Protein AF-A0A3M6K6Z0-F1 (afdb_monomer_lite)

Sequence (280 aa):
MNFLVYSISIMAFVFIVIMGVWYFQVVPNTIALDTDYTRFSQFRGSDRIVENFGGELGEERYHIRDSVEKTVSVLDDNSIKINVDITSVHRDTGKVVFHAMDDYLVDRYSKTLVDDPSIHYAFPTNVEKKSYDFFHPIIHRPTTLNFVEVVELGGLEAYKFECAPKTNDNTAAFEQFEGRTIHVNYNCHLCVEPNTGNLLEMELRWHNFFVDDEGKKISDAQIGSASSTEFFTSEQILFAKKDLERNYLFNTLIPFFIAFFFILGSVILFVVGKISSDKT

pLDDT: mean 92.89, std 5.15, range [61.34, 98.69]

Structure (mmCIF, N/CA/C/O backbone):
data_AF-A0A3M6K6Z0-F1
#
_entry.id   AF-A0A3M6K6Z0-F1
#
loop_
_atom_site.group_PDB
_atom_site.id
_atom_site.type_symbol
_atom_site.label_atom_id
_atom_site.label_alt_id
_atom_site.label_comp_id
_atom_site.label_asym_id
_atom_site.label_entity_id
_atom_site.label_seq_id
_atom_site.pdbx_PDB_ins_code
_atom_site.Cartn_x
_atom_site.Cartn_y
_atom_site.Cartn_z
_atom_site.occupancy
_atom_site.B_iso_or_equiv
_atom_site.auth_seq_id
_atom_site.auth_comp_id
_atom_site.auth_asym_id
_atom_site.auth_atom_id
_atom_site.pdbx_PDB_model_num
ATOM 1 N N . MET A 1 1 ? -35.202 5.765 46.250 1.00 61.34 1 MET A N 1
ATOM 2 C CA . MET A 1 1 ? -35.348 6.072 44.806 1.00 61.34 1 MET A CA 1
ATOM 3 C C . MET A 1 1 ? -34.175 6.879 44.236 1.00 61.34 1 MET A C 1
ATOM 5 O O . MET A 1 1 ? -33.624 6.457 43.230 1.00 61.34 1 MET A O 1
ATOM 9 N N . ASN A 1 2 ? -33.719 7.960 44.885 1.00 79.06 2 ASN A N 1
ATOM 10 C CA . ASN A 1 2 ? -32.657 8.831 44.339 1.00 79.06 2 ASN A CA 1
ATOM 11 C C . ASN A 1 2 ? -31.291 8.149 44.135 1.00 79.06 2 ASN A C 1
ATOM 13 O O . ASN A 1 2 ? -30.627 8.424 43.143 1.00 79.06 2 ASN A O 1
ATOM 17 N N . PHE A 1 3 ? -30.887 7.231 45.022 1.00 83.12 3 PHE A N 1
ATOM 18 C CA . PHE A 1 3 ? -29.584 6.561 44.911 1.00 83.12 3 PHE A CA 1
ATOM 19 C C . PHE A 1 3 ? -29.486 5.645 43.681 1.00 83.12 3 PHE A C 1
ATOM 21 O O . PHE A 1 3 ? -28.536 5.754 42.920 1.00 83.12 3 PHE A O 1
ATOM 28 N N . LEU A 1 4 ? -30.496 4.799 43.436 1.00 84.25 4 LEU A N 1
ATOM 29 C CA . LEU A 1 4 ? -30.499 3.874 42.295 1.00 84.25 4 LEU A CA 1
ATOM 30 C C . LEU A 1 4 ? -30.477 4.621 40.954 1.00 84.25 4 LEU A C 1
ATOM 32 O O . LEU A 1 4 ? -29.702 4.276 40.067 1.00 84.25 4 LEU A O 1
ATOM 36 N N . VAL A 1 5 ? -31.299 5.668 40.827 1.00 86.31 5 VAL A N 1
ATOM 37 C CA . VAL A 1 5 ? -31.342 6.510 39.622 1.00 86.31 5 VAL A CA 1
ATOM 38 C C . VAL A 1 5 ? -29.991 7.188 39.390 1.00 86.31 5 VAL A C 1
ATOM 40 O O . VAL A 1 5 ? -29.497 7.213 38.263 1.00 86.31 5 VAL A O 1
ATOM 43 N N . TYR A 1 6 ? -29.358 7.682 40.456 1.00 90.00 6 TYR A N 1
ATOM 44 C CA . TYR A 1 6 ? -28.038 8.300 40.387 1.00 90.00 6 TYR A CA 1
ATOM 45 C C . TYR A 1 6 ? -26.945 7.299 39.978 1.00 90.00 6 TYR A C 1
ATOM 47 O O . TYR A 1 6 ? -26.169 7.585 39.069 1.00 90.00 6 TYR A O 1
ATOM 55 N N . SER A 1 7 ? -26.922 6.097 40.566 1.00 89.38 7 SER A N 1
ATOM 56 C CA . SER A 1 7 ? -25.963 5.042 40.210 1.00 89.38 7 SER A CA 1
ATOM 57 C C . SER A 1 7 ? -26.092 4.601 38.753 1.00 89.38 7 SER A C 1
ATOM 59 O O . SER A 1 7 ? -25.079 4.501 38.067 1.00 89.38 7 SER A O 1
ATOM 61 N N . ILE A 1 8 ? -27.318 4.390 38.258 1.00 89.25 8 ILE A N 1
ATOM 62 C CA . ILE A 1 8 ? -27.558 4.030 36.851 1.00 89.25 8 ILE A CA 1
ATOM 63 C C . ILE A 1 8 ? -27.088 5.156 35.921 1.00 89.25 8 ILE A C 1
ATOM 65 O O . ILE A 1 8 ? -26.435 4.885 34.915 1.00 89.25 8 ILE A O 1
ATOM 69 N N . SER A 1 9 ? -27.359 6.415 36.279 1.00 91.56 9 SER A N 1
ATOM 70 C CA . SER A 1 9 ? -26.947 7.580 35.483 1.00 91.56 9 SER A CA 1
ATOM 71 C C . SER A 1 9 ? -25.423 7.709 35.396 1.00 91.56 9 SER A C 1
ATOM 73 O O . SER A 1 9 ? -24.890 7.912 34.307 1.00 91.56 9 SER A O 1
ATOM 75 N N . ILE A 1 10 ? -24.708 7.530 36.516 1.00 93.19 10 ILE A N 1
ATOM 76 C CA . ILE A 1 10 ? -23.236 7.518 36.526 1.00 93.19 10 ILE A CA 1
ATOM 77 C C . ILE A 1 10 ? -22.709 6.397 35.641 1.00 93.19 10 ILE A C 1
ATOM 79 O O . ILE A 1 10 ? -21.806 6.618 34.840 1.00 93.19 10 ILE A O 1
ATOM 83 N N . MET A 1 11 ? -23.260 5.194 35.774 1.00 93.75 11 MET A N 1
ATOM 84 C CA . MET A 1 11 ? -22.770 4.052 35.018 1.00 93.75 11 MET A CA 1
ATOM 85 C C . MET A 1 11 ? -22.979 4.253 33.514 1.00 93.75 11 MET A C 1
ATOM 87 O O . MET A 1 11 ? -22.063 3.997 32.738 1.00 93.75 11 MET A O 1
ATOM 91 N N . ALA A 1 12 ? -24.145 4.762 33.105 1.00 95.19 12 ALA A N 1
ATOM 92 C CA . ALA A 1 12 ? -24.421 5.105 31.712 1.00 95.19 12 ALA A CA 1
ATOM 93 C C . ALA A 1 12 ? -23.439 6.156 31.179 1.00 95.19 12 ALA A C 1
ATOM 95 O O . ALA A 1 12 ? -22.914 6.001 30.079 1.00 95.19 12 ALA A O 1
ATOM 96 N N . PHE A 1 13 ? -23.131 7.182 31.976 1.00 96.44 13 PHE A N 1
ATOM 97 C CA . PHE A 1 13 ? -22.115 8.169 31.619 1.00 96.44 13 PHE A CA 1
ATOM 98 C C . PHE A 1 13 ? -20.730 7.528 31.441 1.00 96.44 13 PHE A C 1
ATOM 100 O O . PHE A 1 13 ? -20.078 7.757 30.427 1.00 96.44 13 PHE A O 1
ATOM 107 N N . VAL A 1 14 ? -20.306 6.666 32.371 1.00 96.06 14 VAL A N 1
ATOM 108 C CA . VAL A 1 14 ? -19.029 5.937 32.278 1.00 96.06 14 VAL A CA 1
ATOM 109 C C . VAL A 1 14 ? -18.984 5.056 31.029 1.00 96.06 14 VAL A C 1
ATOM 111 O O . VAL A 1 14 ? -17.981 5.060 30.324 1.00 96.06 14 VAL A O 1
ATOM 114 N N . PHE A 1 15 ? -20.066 4.345 30.711 1.00 96.81 15 PHE A N 1
ATOM 115 C CA . PHE A 1 15 ? -20.155 3.536 29.496 1.00 96.81 15 PHE A CA 1
ATOM 116 C C . PHE A 1 15 ? -20.000 4.380 28.230 1.00 96.81 15 PHE A C 1
ATOM 118 O O . PHE A 1 15 ? -19.212 4.023 27.358 1.00 96.81 15 PHE A O 1
ATOM 125 N N . ILE A 1 16 ? -20.687 5.523 28.149 1.00 97.62 16 ILE A N 1
ATOM 126 C CA . ILE A 1 16 ? -20.561 6.450 27.016 1.00 97.62 16 ILE A CA 1
ATOM 127 C C . ILE A 1 16 ? -19.116 6.941 26.882 1.00 97.62 16 ILE A C 1
ATOM 129 O O . ILE A 1 16 ? -18.585 6.954 25.774 1.00 97.62 16 ILE A O 1
ATOM 133 N N . VAL A 1 17 ? -18.460 7.295 27.991 1.00 97.75 17 VAL A N 1
ATOM 134 C CA . VAL A 1 17 ? -17.052 7.720 27.981 1.00 97.75 17 VAL A CA 1
ATOM 135 C C . VAL A 1 17 ? -16.137 6.591 27.505 1.00 97.75 17 VAL A C 1
ATOM 137 O O . VAL A 1 17 ? -15.299 6.830 26.642 1.00 97.75 17 VAL A O 1
ATOM 140 N N . ILE A 1 18 ? -16.312 5.363 28.005 1.00 97.56 18 ILE A N 1
ATOM 141 C CA . ILE A 1 18 ? -15.504 4.203 27.596 1.00 97.56 18 ILE A CA 1
ATOM 142 C C . ILE A 1 18 ? -15.679 3.919 26.104 1.00 97.56 18 ILE A C 1
ATOM 144 O O . ILE A 1 18 ? -14.688 3.782 25.394 1.00 97.56 18 ILE A O 1
ATOM 148 N N . MET A 1 19 ? -16.919 3.871 25.614 1.00 97.38 19 MET A N 1
ATOM 149 C CA . MET A 1 19 ? -17.195 3.646 24.192 1.00 97.38 19 MET A CA 1
ATOM 150 C C . MET A 1 19 ? -16.661 4.791 23.326 1.00 97.38 19 MET A C 1
ATOM 152 O O . MET A 1 19 ? -16.137 4.544 22.243 1.00 97.38 19 MET A O 1
ATOM 156 N N . GLY A 1 20 ? -16.736 6.031 23.817 1.00 97.31 20 GLY A N 1
ATOM 157 C CA . GLY A 1 20 ? -16.131 7.193 23.174 1.00 97.31 20 GLY A CA 1
ATOM 158 C C . GLY A 1 20 ? -14.617 7.037 23.036 1.00 97.31 20 GLY A C 1
ATOM 159 O O . GLY A 1 20 ? -14.095 7.095 21.929 1.00 97.31 20 GLY A O 1
ATOM 160 N N . VAL A 1 21 ? -13.906 6.762 24.131 1.00 97.12 21 VAL A N 1
ATOM 161 C CA . VAL A 1 21 ? -12.453 6.512 24.098 1.00 97.12 21 VAL A CA 1
ATOM 162 C C . VAL A 1 21 ? -12.119 5.341 23.171 1.00 97.12 21 VAL A C 1
ATOM 164 O O . VAL A 1 21 ? -11.172 5.421 22.392 1.00 97.12 21 VAL A O 1
ATOM 167 N N . TRP A 1 22 ? -12.921 4.276 23.192 1.00 97.31 22 TRP A N 1
ATOM 168 C CA . TRP A 1 22 ? -12.706 3.113 22.338 1.00 97.31 22 TRP A CA 1
ATOM 169 C C . TRP A 1 22 ? -12.753 3.469 20.848 1.00 97.31 22 TRP A C 1
ATOM 171 O O . TRP A 1 22 ? -11.802 3.199 20.117 1.00 97.31 22 TRP A O 1
ATOM 181 N N . TYR A 1 23 ? -13.820 4.129 20.395 1.00 95.69 23 TYR A N 1
ATOM 182 C CA . TYR A 1 23 ? -13.993 4.445 18.975 1.00 95.69 23 TYR A CA 1
ATOM 183 C C . TYR A 1 23 ? -13.169 5.640 18.493 1.00 95.69 23 TYR A C 1
ATOM 185 O O . TYR A 1 23 ? -12.821 5.680 17.317 1.00 95.69 23 TYR A O 1
ATOM 193 N N . PHE A 1 24 ? -12.843 6.599 19.363 1.00 95.56 24 PHE A N 1
ATOM 194 C CA . PHE A 1 24 ? -12.087 7.792 18.967 1.00 95.56 24 PHE A CA 1
ATOM 195 C C . PHE A 1 24 ? -10.579 7.685 19.207 1.00 95.56 24 PHE A C 1
ATOM 197 O O . PHE A 1 24 ? -9.834 8.450 18.604 1.00 95.56 24 PHE A O 1
ATOM 204 N N . GLN A 1 25 ? -10.112 6.768 20.059 1.00 94.06 25 GLN A N 1
ATOM 205 C CA . GLN A 1 25 ? -8.681 6.618 20.348 1.00 94.06 25 GLN A CA 1
ATOM 206 C C . GLN A 1 25 ? -8.166 5.210 20.068 1.00 94.06 25 GLN A C 1
ATOM 208 O O . GLN A 1 25 ? -7.141 5.069 19.409 1.00 94.06 25 GLN A O 1
ATOM 213 N N . VAL A 1 26 ? -8.854 4.165 20.534 1.00 95.31 26 VAL A N 1
ATOM 214 C CA . VAL A 1 26 ? -8.340 2.789 2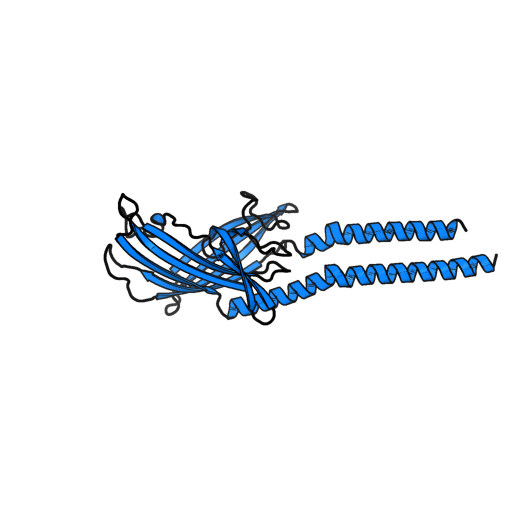0.402 1.00 95.31 26 VAL A CA 1
ATOM 215 C C . VAL A 1 26 ? -8.449 2.302 18.959 1.00 95.31 26 VAL A C 1
ATOM 217 O O . VAL A 1 26 ? -7.438 1.945 18.361 1.00 95.31 26 VAL A O 1
ATOM 220 N N . VAL A 1 27 ? -9.647 2.339 18.372 1.00 94.62 27 VAL A N 1
ATOM 221 C CA . VAL A 1 27 ? -9.887 1.841 17.008 1.00 94.62 27 VAL A CA 1
ATOM 222 C C . VAL A 1 27 ? -9.007 2.546 15.963 1.00 94.62 27 VAL A C 1
ATOM 224 O O . VAL A 1 27 ? -8.303 1.837 15.242 1.00 94.62 27 VAL A O 1
ATOM 227 N N . PRO A 1 28 ? -8.945 3.894 15.891 1.00 93.44 28 PRO A N 1
ATOM 228 C CA . PRO A 1 28 ? -8.103 4.580 14.911 1.00 93.44 28 PRO A CA 1
ATOM 229 C C . PRO A 1 28 ? -6.624 4.203 15.024 1.00 93.44 28 PRO A C 1
ATOM 231 O O . PRO A 1 28 ? -5.977 3.983 14.007 1.00 93.44 28 PRO A O 1
ATOM 234 N N . ASN A 1 29 ? -6.102 4.046 16.246 1.00 92.81 29 ASN A N 1
ATOM 235 C CA . ASN A 1 29 ? -4.716 3.628 16.459 1.00 92.81 29 ASN A CA 1
ATOM 236 C C . ASN A 1 29 ? -4.434 2.205 15.960 1.00 92.81 29 ASN A C 1
ATOM 238 O O . ASN A 1 29 ? -3.335 1.945 15.491 1.00 92.81 29 ASN A O 1
ATOM 242 N N . THR A 1 30 ? -5.407 1.292 16.037 1.00 91.56 30 THR A N 1
ATOM 243 C CA . THR A 1 30 ? -5.228 -0.102 15.581 1.00 91.56 30 THR A CA 1
ATOM 244 C C . THR A 1 30 ? -5.272 -0.286 14.062 1.00 91.56 30 THR A C 1
ATOM 246 O O . THR A 1 30 ? -4.862 -1.334 13.561 1.00 91.56 30 THR A O 1
ATOM 249 N N . ILE A 1 31 ? -5.797 0.702 13.332 1.00 92.38 31 ILE A N 1
ATOM 250 C CA . ILE A 1 31 ? -5.882 0.686 11.862 1.00 92.38 31 ILE A CA 1
ATOM 251 C C . ILE A 1 31 ? -4.890 1.649 11.195 1.00 92.38 31 ILE A C 1
ATOM 253 O O . ILE A 1 31 ? -4.722 1.602 9.974 1.00 92.38 31 ILE A O 1
ATOM 257 N N . ALA A 1 32 ? -4.271 2.531 11.982 1.00 93.94 32 ALA A N 1
ATOM 258 C CA . ALA A 1 32 ? -3.180 3.387 11.549 1.00 93.94 32 ALA A CA 1
ATOM 259 C C . ALA A 1 32 ? -1.927 2.555 11.241 1.00 93.94 32 ALA A C 1
ATOM 261 O O . ALA A 1 32 ? -1.800 1.413 11.681 1.00 93.94 32 ALA A O 1
ATOM 262 N N . LEU A 1 33 ? -0.977 3.133 10.504 1.00 93.12 33 LEU A N 1
ATOM 263 C CA . LEU A 1 33 ? 0.347 2.532 10.363 1.00 93.12 33 LEU A CA 1
ATOM 264 C C . LEU A 1 33 ? 1.014 2.420 11.738 1.00 93.12 33 LEU A C 1
ATOM 266 O O . LEU A 1 33 ? 1.025 3.374 12.528 1.00 93.12 33 LEU A O 1
ATOM 270 N N . ASP A 1 34 ? 1.575 1.249 12.012 1.00 91.06 34 ASP A N 1
ATOM 271 C CA . ASP A 1 34 ? 2.267 0.979 13.264 1.00 91.06 34 ASP A CA 1
ATOM 272 C C . ASP A 1 34 ? 3.511 1.872 13.401 1.00 91.06 34 ASP A C 1
ATOM 274 O O . ASP A 1 34 ? 4.193 2.204 12.429 1.00 91.06 34 ASP A O 1
ATOM 278 N N . THR A 1 35 ? 3.837 2.279 14.626 1.00 91.19 35 THR A N 1
ATOM 279 C CA . THR A 1 35 ? 5.045 3.083 14.886 1.00 91.19 35 THR A CA 1
ATOM 280 C C . THR A 1 35 ? 6.337 2.320 14.593 1.00 91.19 35 THR A C 1
ATOM 282 O O . THR A 1 35 ? 7.371 2.933 14.358 1.00 91.19 35 THR A O 1
ATOM 285 N N . ASP A 1 36 ? 6.285 0.992 14.593 1.00 90.25 36 ASP A N 1
ATOM 286 C CA . ASP A 1 36 ? 7.354 0.070 14.209 1.00 90.25 36 ASP A CA 1
ATOM 287 C C . ASP A 1 36 ? 7.090 -0.588 12.842 1.00 90.25 36 ASP A C 1
ATOM 289 O O . ASP A 1 36 ? 7.604 -1.674 12.561 1.00 90.25 36 ASP A O 1
ATOM 293 N N . TYR A 1 37 ? 6.311 0.084 11.979 1.00 89.50 37 TYR A N 1
ATOM 294 C CA . TYR A 1 37 ? 5.972 -0.386 10.636 1.00 89.50 37 TYR A CA 1
ATOM 295 C C . TYR A 1 37 ? 7.185 -0.976 9.911 1.00 89.50 37 TYR A C 1
ATOM 297 O O . TYR A 1 37 ? 8.234 -0.347 9.751 1.00 89.50 37 TYR A O 1
ATOM 305 N N . THR A 1 38 ? 7.013 -2.218 9.472 1.00 89.56 38 THR A N 1
ATOM 306 C CA . THR A 1 38 ? 7.972 -2.938 8.648 1.00 89.56 38 THR A CA 1
ATOM 307 C C . THR A 1 38 ? 7.208 -3.660 7.554 1.00 89.56 38 THR A C 1
ATOM 309 O O . THR A 1 38 ? 6.279 -4.413 7.845 1.00 89.56 38 THR A O 1
ATOM 312 N N . ARG A 1 39 ? 7.620 -3.476 6.301 1.00 87.44 39 ARG A N 1
ATOM 313 C CA . ARG A 1 39 ? 7.069 -4.198 5.153 1.00 87.44 39 ARG A CA 1
ATOM 314 C C . ARG A 1 39 ? 8.196 -4.793 4.328 1.00 87.44 39 ARG A C 1
ATOM 316 O O . ARG A 1 39 ? 9.145 -4.109 3.964 1.00 87.44 39 ARG A O 1
ATOM 323 N N . PHE A 1 40 ? 8.072 -6.077 4.020 1.00 90.31 40 PHE A N 1
ATOM 324 C CA . PHE A 1 40 ? 8.924 -6.749 3.049 1.00 90.31 40 PHE A CA 1
ATOM 325 C C . PHE A 1 40 ? 8.147 -6.938 1.750 1.00 90.31 40 PHE A C 1
ATOM 327 O O . PHE A 1 40 ? 7.016 -7.425 1.774 1.00 90.31 40 PHE A O 1
ATOM 334 N N . SER A 1 41 ? 8.766 -6.581 0.630 1.00 90.94 41 SER A N 1
ATOM 335 C CA . SER A 1 41 ? 8.230 -6.819 -0.702 1.00 90.94 41 SER A CA 1
ATOM 336 C C . SER A 1 41 ? 9.250 -7.528 -1.575 1.00 90.94 41 SER A C 1
ATOM 338 O O . SER A 1 41 ? 10.418 -7.153 -1.587 1.00 90.94 41 SER A O 1
ATOM 340 N N . GLN A 1 42 ? 8.809 -8.533 -2.330 1.00 93.25 42 GLN A N 1
ATOM 341 C CA . GLN A 1 42 ? 9.663 -9.253 -3.268 1.00 93.25 42 GLN A CA 1
ATOM 342 C C . GLN A 1 42 ? 8.983 -9.389 -4.624 1.00 93.25 42 GLN A C 1
ATOM 344 O O . GLN A 1 42 ? 7.833 -9.824 -4.730 1.00 93.25 42 GLN A O 1
ATOM 349 N N . PHE A 1 43 ? 9.745 -9.077 -5.665 1.00 93.44 43 PHE A N 1
ATOM 350 C CA . PHE A 1 43 ? 9.302 -9.087 -7.046 1.00 93.44 43 PHE A CA 1
ATOM 351 C C . PHE A 1 43 ? 10.243 -9.922 -7.907 1.00 93.44 43 PHE A C 1
ATOM 353 O O . PHE A 1 43 ? 11.464 -9.869 -7.761 1.00 93.44 43 PHE A O 1
ATOM 360 N N . ARG A 1 44 ? 9.675 -10.669 -8.850 1.00 94.44 44 ARG A N 1
ATOM 361 C CA . ARG A 1 44 ? 10.411 -11.188 -10.005 1.00 94.44 44 ARG A CA 1
ATOM 362 C C . ARG A 1 44 ? 10.225 -10.216 -11.145 1.00 94.44 44 ARG A C 1
ATOM 364 O O . ARG A 1 44 ? 9.090 -9.872 -11.465 1.00 94.44 44 ARG A O 1
ATOM 371 N N . GLY A 1 45 ? 11.320 -9.824 -11.771 1.00 92.62 45 GLY A N 1
ATOM 372 C CA . GLY A 1 45 ? 11.263 -9.022 -12.973 1.00 92.62 45 GLY A CA 1
ATOM 373 C C . GLY A 1 45 ? 12.063 -9.612 -14.114 1.00 92.62 45 GLY A C 1
ATOM 374 O O . GLY A 1 45 ? 12.915 -10.490 -13.936 1.00 92.62 45 GLY A O 1
ATOM 375 N N . SER A 1 46 ? 11.740 -9.127 -15.301 1.00 93.19 46 SER A N 1
ATOM 376 C CA . SER A 1 46 ? 12.485 -9.396 -16.512 1.00 93.19 46 SER A CA 1
ATOM 377 C C . SER A 1 46 ? 12.628 -8.133 -17.335 1.00 93.19 46 SER A C 1
ATOM 379 O O . SER A 1 46 ? 11.757 -7.261 -17.322 1.00 93.19 46 SER A O 1
ATOM 381 N N . ASP A 1 47 ? 13.741 -8.018 -18.044 1.00 93.38 47 ASP A N 1
ATOM 382 C CA . ASP A 1 47 ? 13.931 -6.952 -19.005 1.00 93.38 47 ASP A CA 1
ATOM 383 C C . ASP A 1 47 ? 14.709 -7.398 -20.239 1.00 93.38 47 ASP A C 1
ATOM 385 O O . ASP A 1 47 ? 15.497 -8.343 -20.243 1.00 93.38 47 ASP A O 1
ATOM 389 N N . ARG A 1 48 ? 14.435 -6.689 -21.328 1.00 95.12 48 ARG A N 1
ATOM 390 C CA . ARG A 1 48 ? 15.183 -6.730 -22.575 1.00 95.12 48 ARG A CA 1
ATOM 391 C C . ARG A 1 48 ? 15.545 -5.299 -22.905 1.00 95.12 48 ARG A C 1
ATOM 393 O O . ARG A 1 48 ? 14.651 -4.466 -23.030 1.00 95.12 48 ARG A O 1
ATOM 400 N N . ILE A 1 49 ? 16.833 -5.015 -23.027 1.00 93.81 49 ILE A N 1
ATOM 401 C CA . ILE A 1 49 ? 17.362 -3.681 -23.330 1.00 93.81 49 ILE A CA 1
ATOM 402 C C . ILE A 1 49 ? 18.112 -3.775 -24.659 1.00 93.81 49 ILE A C 1
ATOM 404 O O . ILE A 1 49 ? 18.742 -4.796 -24.944 1.00 93.81 49 ILE A O 1
ATOM 408 N N . VAL A 1 50 ? 18.027 -2.738 -25.490 1.00 95.50 50 VAL A N 1
ATOM 409 C CA . VAL A 1 50 ? 18.887 -2.626 -26.676 1.00 95.50 50 VAL A CA 1
ATOM 410 C C . VAL A 1 50 ? 20.321 -2.290 -26.257 1.00 95.50 50 VAL A C 1
ATOM 412 O O . VAL A 1 50 ? 20.536 -1.585 -25.278 1.00 95.50 50 VAL A O 1
ATOM 415 N N . GLU A 1 51 ? 21.326 -2.758 -26.991 1.00 92.56 51 GLU A N 1
ATOM 416 C CA . GLU A 1 51 ? 22.720 -2.372 -26.703 1.00 92.56 51 GLU A CA 1
ATOM 417 C C . GLU A 1 51 ? 23.083 -1.013 -27.310 1.00 92.56 51 GLU A C 1
ATOM 419 O O . GLU A 1 51 ? 23.908 -0.286 -26.769 1.00 92.56 51 GLU A O 1
ATOM 424 N N . ASN A 1 52 ? 22.454 -0.664 -28.435 1.00 93.06 52 ASN A N 1
ATOM 425 C CA . ASN A 1 52 ? 22.723 0.548 -29.202 1.00 93.06 52 ASN A CA 1
ATOM 426 C C . ASN A 1 52 ? 21.412 1.142 -29.734 1.00 93.06 52 ASN A C 1
ATOM 428 O O . ASN A 1 52 ? 20.443 0.418 -29.972 1.00 93.06 52 ASN A O 1
ATOM 432 N N . PHE A 1 53 ? 21.394 2.456 -29.969 1.00 92.50 53 PHE A N 1
ATOM 433 C CA . PHE A 1 53 ? 20.250 3.149 -30.567 1.00 92.50 53 PHE A CA 1
ATOM 434 C C . PHE A 1 53 ? 19.861 2.536 -31.924 1.00 92.50 53 PHE A C 1
ATOM 436 O O . PHE A 1 53 ? 20.710 2.364 -32.798 1.00 92.50 53 PHE A O 1
ATOM 443 N N . GLY A 1 54 ? 18.574 2.219 -32.095 1.00 88.50 54 GLY A N 1
ATOM 444 C CA . GLY A 1 54 ? 18.045 1.565 -33.299 1.00 88.50 54 GLY A CA 1
ATOM 445 C C . GLY A 1 54 ? 18.400 0.078 -33.441 1.00 88.50 54 GLY A C 1
ATOM 446 O O . GLY A 1 54 ? 18.050 -0.524 -34.453 1.00 88.50 54 GLY A O 1
ATOM 447 N N . GLY A 1 55 ? 19.088 -0.511 -32.458 1.00 91.62 55 GLY A N 1
ATOM 448 C CA . GLY A 1 55 ? 19.363 -1.945 -32.405 1.00 91.62 55 GLY A CA 1
ATOM 449 C C . GLY A 1 55 ? 18.140 -2.776 -32.007 1.00 91.62 55 GLY A C 1
ATOM 450 O O . GLY A 1 55 ? 17.093 -2.251 -31.628 1.00 91.62 55 GLY A O 1
ATOM 451 N N . GLU A 1 56 ? 18.287 -4.097 -32.074 1.00 94.56 56 GLU A N 1
ATOM 452 C CA . GLU A 1 56 ? 17.264 -5.034 -31.607 1.00 94.56 56 GLU A CA 1
ATOM 453 C C . GLU A 1 56 ? 17.324 -5.217 -30.082 1.00 94.56 56 GLU A C 1
ATOM 455 O O . GLU A 1 56 ? 18.374 -5.058 -29.453 1.00 94.56 56 GLU A O 1
ATOM 460 N N . LEU A 1 57 ? 16.183 -5.562 -29.477 1.00 95.38 57 LEU A N 1
ATOM 461 C CA . LEU A 1 57 ? 16.114 -5.906 -28.056 1.00 95.38 57 LEU A CA 1
ATOM 462 C C . LEU A 1 57 ? 16.920 -7.177 -27.793 1.00 95.38 57 LEU A C 1
ATOM 464 O O . LEU A 1 57 ? 16.622 -8.221 -28.382 1.00 95.38 57 LEU A O 1
ATOM 468 N N . GLY A 1 58 ? 17.869 -7.096 -26.860 1.00 93.12 58 GLY A N 1
ATOM 469 C CA . GLY A 1 58 ? 18.702 -8.226 -26.464 1.00 93.12 58 GLY A CA 1
ATOM 470 C C . GLY A 1 58 ? 17.927 -9.386 -25.829 1.00 93.12 58 GLY A C 1
ATOM 471 O O . GLY A 1 58 ? 16.689 -9.411 -25.774 1.00 93.12 58 GLY A O 1
ATOM 472 N N . GLU A 1 59 ? 18.689 -10.361 -25.335 1.00 92.94 59 GLU A N 1
ATOM 473 C CA . GLU A 1 59 ? 18.152 -11.495 -24.582 1.00 92.94 59 GLU A CA 1
ATOM 474 C C . GLU A 1 59 ? 17.442 -11.038 -23.304 1.00 92.94 59 GLU A C 1
ATOM 476 O O . GLU A 1 59 ? 17.799 -10.026 -22.695 1.00 92.94 59 GLU A O 1
ATOM 481 N N . GLU A 1 60 ? 16.419 -11.794 -22.909 1.00 92.62 60 GLU A N 1
ATOM 482 C CA . GLU A 1 60 ? 15.679 -11.532 -21.681 1.00 92.62 60 GLU A CA 1
ATOM 483 C C . GLU A 1 60 ? 16.535 -11.865 -20.461 1.00 92.62 60 GLU A C 1
ATOM 485 O O . GLU A 1 60 ? 17.059 -12.972 -20.329 1.00 92.62 60 GLU A O 1
ATOM 490 N N . ARG A 1 61 ? 16.670 -10.894 -19.558 1.00 90.00 61 ARG A N 1
ATOM 491 C CA . ARG A 1 61 ? 17.392 -11.041 -18.296 1.00 90.00 61 ARG A CA 1
ATOM 492 C C . ARG A 1 61 ? 16.391 -11.075 -17.159 1.00 90.00 61 ARG A C 1
ATOM 494 O O . ARG A 1 61 ? 15.487 -10.249 -17.103 1.00 90.00 61 ARG A O 1
ATOM 501 N N . TYR A 1 62 ? 16.575 -12.006 -16.229 1.00 91.12 62 TYR A N 1
ATOM 502 C CA . TYR A 1 62 ? 15.701 -12.157 -15.068 1.00 91.12 62 TYR A CA 1
ATOM 503 C C . TYR A 1 62 ? 16.380 -11.657 -13.798 1.00 91.12 62 TYR A C 1
ATOM 505 O O . TYR A 1 62 ? 17.533 -11.987 -13.500 1.00 91.12 62 TYR A O 1
ATOM 513 N N . HIS A 1 63 ? 15.630 -10.908 -13.003 1.00 88.75 63 HIS A N 1
ATOM 514 C CA . HIS A 1 63 ? 16.087 -10.352 -11.741 1.00 88.75 63 HIS A CA 1
ATOM 515 C C . HIS A 1 63 ? 15.070 -10.609 -10.630 1.00 88.75 63 HIS A C 1
ATOM 517 O O . HIS A 1 63 ? 13.873 -10.784 -10.866 1.00 88.75 63 HIS A O 1
ATOM 523 N N . ILE A 1 64 ? 15.571 -10.663 -9.402 1.00 89.00 64 ILE A N 1
ATOM 524 C CA . ILE A 1 64 ? 14.756 -10.664 -8.191 1.00 89.00 64 ILE A CA 1
ATOM 525 C C . ILE A 1 64 ? 15.021 -9.337 -7.500 1.00 89.00 64 ILE A C 1
ATOM 527 O O . ILE A 1 64 ? 16.176 -8.980 -7.273 1.00 89.00 64 ILE A O 1
ATOM 531 N N . ARG A 1 65 ? 13.952 -8.606 -7.202 1.00 87.38 65 ARG A N 1
ATOM 532 C CA . ARG A 1 65 ? 14.003 -7.336 -6.492 1.00 87.38 65 ARG A CA 1
ATOM 533 C C . ARG A 1 65 ? 13.349 -7.504 -5.136 1.00 87.38 65 ARG A C 1
ATOM 535 O O . ARG A 1 65 ? 12.150 -7.757 -5.063 1.00 87.38 65 ARG A O 1
ATOM 542 N N . ASP A 1 66 ? 14.139 -7.312 -4.098 1.00 87.56 66 ASP A N 1
ATOM 543 C CA . ASP A 1 66 ? 13.686 -7.226 -2.722 1.00 87.56 66 ASP A CA 1
ATOM 544 C C . ASP A 1 66 ? 13.601 -5.747 -2.321 1.00 87.56 66 ASP A C 1
ATOM 546 O O . ASP A 1 66 ? 14.435 -4.921 -2.698 1.00 87.56 66 ASP A O 1
ATOM 550 N N . SER A 1 67 ? 12.567 -5.400 -1.568 1.00 86.06 67 SER A N 1
ATOM 551 C CA . SER A 1 67 ? 12.400 -4.089 -0.957 1.00 86.06 67 SER A CA 1
ATOM 552 C C . SER A 1 67 ? 12.004 -4.268 0.498 1.00 86.06 67 SER A C 1
ATOM 554 O O . SER A 1 67 ? 11.086 -5.022 0.826 1.00 86.06 67 SER A O 1
ATOM 556 N N . VAL A 1 68 ? 12.733 -3.594 1.376 1.00 87.06 68 VAL A N 1
ATOM 557 C CA . VAL A 1 68 ? 12.523 -3.616 2.816 1.00 87.06 68 VAL A CA 1
ATOM 558 C C . VAL A 1 68 ? 12.207 -2.200 3.262 1.00 87.06 68 VAL A C 1
ATOM 560 O O . VAL A 1 68 ? 13.058 -1.319 3.208 1.00 87.06 68 VAL A O 1
ATOM 563 N N . GLU A 1 69 ? 10.990 -1.989 3.734 1.00 87.25 69 GLU A N 1
ATOM 564 C CA . GLU A 1 69 ? 10.549 -0.730 4.322 1.00 87.25 69 GLU A CA 1
ATOM 565 C C . GLU A 1 69 ? 10.540 -0.865 5.834 1.00 87.25 69 GLU A C 1
ATOM 567 O O . GLU A 1 69 ? 10.006 -1.843 6.364 1.00 87.25 69 GLU A O 1
ATOM 572 N N . LYS A 1 70 ? 11.121 0.106 6.532 1.00 85.06 70 LYS A N 1
ATOM 573 C CA . LYS A 1 70 ? 11.194 0.128 7.993 1.00 85.06 70 LYS A CA 1
ATOM 574 C C . LYS A 1 70 ? 11.030 1.542 8.515 1.00 85.06 70 LYS A C 1
ATOM 576 O O . LYS A 1 70 ? 11.676 2.468 8.025 1.00 85.06 70 LYS A O 1
ATOM 581 N N . THR A 1 71 ? 10.239 1.705 9.567 1.00 82.50 71 THR A N 1
ATOM 582 C CA . THR A 1 71 ? 10.243 2.951 10.333 1.00 82.50 71 THR A CA 1
ATOM 583 C C . THR A 1 71 ? 11.603 3.155 10.987 1.00 82.50 71 THR A C 1
ATOM 585 O O . THR A 1 71 ? 12.100 2.293 11.712 1.00 82.50 71 THR A O 1
ATOM 588 N N . VAL A 1 72 ? 12.197 4.322 10.747 1.00 78.31 72 VAL A N 1
ATOM 589 C CA . VAL A 1 72 ? 13.476 4.725 11.353 1.00 78.31 72 VAL A CA 1
ATOM 590 C C . VAL A 1 72 ? 13.300 5.750 12.466 1.00 78.31 72 VAL A C 1
ATOM 592 O O . VAL A 1 72 ? 14.156 5.858 13.342 1.00 78.31 72 VAL A O 1
ATOM 595 N N . SER A 1 73 ? 12.185 6.482 12.471 1.00 81.94 73 SER A N 1
ATOM 596 C CA . SER A 1 73 ? 11.847 7.416 13.544 1.00 81.94 73 SER A CA 1
ATOM 597 C C . SER A 1 73 ? 10.359 7.759 13.545 1.00 81.94 73 SER A C 1
ATOM 599 O O . SER A 1 73 ? 9.772 7.977 12.485 1.00 81.94 73 SER A O 1
ATOM 601 N N . VAL A 1 74 ? 9.785 7.892 14.740 1.00 83.50 74 VAL A N 1
ATOM 602 C CA . VAL A 1 74 ? 8.495 8.556 14.969 1.00 83.50 74 VAL A CA 1
ATOM 603 C C . VAL A 1 74 ? 8.780 10.046 15.146 1.00 83.50 74 VAL A C 1
ATOM 605 O O . VAL A 1 74 ? 9.592 10.407 16.000 1.00 83.50 74 VAL A O 1
ATOM 608 N N . LEU A 1 75 ? 8.191 10.895 14.303 1.00 80.81 75 LEU A N 1
ATOM 609 C CA . LEU A 1 75 ? 8.453 12.338 14.334 1.00 80.81 75 LEU A CA 1
ATOM 610 C C . LEU A 1 75 ? 7.500 13.062 15.290 1.00 80.81 75 LEU A C 1
ATOM 612 O O . LEU A 1 75 ? 7.926 13.950 16.027 1.00 80.81 75 LEU A O 1
ATOM 616 N N . ASP A 1 76 ? 6.236 12.640 15.302 1.00 87.38 76 ASP A N 1
ATOM 617 C CA . ASP A 1 76 ? 5.180 13.087 16.211 1.00 87.38 76 ASP A CA 1
ATOM 618 C C . ASP A 1 76 ? 4.113 11.980 16.372 1.00 87.38 76 ASP A C 1
ATOM 620 O O . ASP A 1 76 ? 4.299 10.856 15.902 1.00 87.38 76 ASP A O 1
ATOM 624 N N . ASP A 1 77 ? 2.998 12.273 17.051 1.00 80.38 77 ASP A N 1
ATOM 625 C CA . ASP A 1 77 ? 1.932 11.291 17.316 1.00 80.38 77 ASP A CA 1
ATOM 626 C C . ASP A 1 77 ? 1.289 10.720 16.032 1.00 80.38 77 ASP A C 1
ATOM 628 O O . ASP A 1 77 ? 0.770 9.594 16.032 1.00 80.38 77 ASP A O 1
ATOM 632 N N . ASN A 1 78 ? 1.344 11.469 14.929 1.00 92.25 78 ASN A N 1
ATOM 633 C CA . ASN A 1 78 ? 0.646 11.172 13.686 1.00 92.25 78 ASN A CA 1
ATOM 634 C C . ASN A 1 78 ? 1.577 10.766 12.549 1.00 92.25 78 ASN A C 1
ATOM 636 O O . ASN A 1 78 ? 1.118 10.062 11.656 1.00 92.25 78 ASN A O 1
ATOM 640 N N . SER A 1 79 ? 2.850 11.160 12.559 1.00 94.25 79 SER A N 1
ATOM 641 C CA . SER A 1 79 ? 3.754 10.971 11.426 1.00 94.25 79 SER A CA 1
ATOM 642 C C . SER A 1 79 ? 4.973 10.098 11.740 1.00 94.25 79 SER A C 1
ATOM 644 O O . SER A 1 79 ? 5.595 10.162 12.806 1.00 94.25 79 SER A O 1
ATOM 646 N N . ILE A 1 80 ? 5.329 9.259 10.768 1.00 95.62 80 ILE A N 1
ATOM 647 C CA . ILE A 1 80 ? 6.508 8.389 10.803 1.00 95.62 80 ILE A CA 1
ATOM 648 C C . ILE A 1 80 ? 7.415 8.673 9.615 1.00 95.62 80 ILE A C 1
ATOM 650 O O . ILE A 1 80 ? 6.958 9.020 8.525 1.00 95.62 80 ILE A O 1
ATOM 654 N N . LYS A 1 81 ? 8.716 8.480 9.831 1.00 95.75 81 LYS A N 1
ATOM 655 C CA . LYS A 1 81 ? 9.705 8.415 8.761 1.00 95.75 81 LYS A CA 1
ATOM 656 C C . LYS A 1 81 ? 9.983 6.954 8.428 1.00 95.75 81 LYS A C 1
ATOM 658 O O . LYS A 1 81 ? 10.489 6.213 9.276 1.00 95.75 81 LYS A O 1
ATOM 663 N N . ILE A 1 82 ? 9.691 6.566 7.194 1.00 94.50 82 ILE A N 1
ATOM 664 C CA . ILE A 1 82 ? 9.928 5.225 6.662 1.00 94.50 82 ILE A CA 1
ATOM 665 C C . ILE A 1 82 ? 11.163 5.280 5.767 1.00 94.50 82 ILE A C 1
ATOM 667 O O . ILE A 1 82 ? 11.184 6.037 4.802 1.00 94.50 82 ILE A O 1
ATOM 671 N N . ASN A 1 83 ? 12.171 4.475 6.088 1.00 94.00 83 ASN A N 1
ATOM 672 C CA . ASN A 1 83 ? 13.309 4.219 5.216 1.00 94.00 83 ASN A CA 1
ATOM 673 C C . ASN A 1 83 ? 13.023 2.981 4.368 1.00 94.00 83 ASN A C 1
ATOM 675 O O . ASN A 1 83 ? 12.502 1.982 4.871 1.00 94.00 83 ASN A O 1
ATOM 679 N N . VAL A 1 84 ? 13.366 3.052 3.090 1.00 92.00 84 VAL A N 1
ATOM 680 C CA . VAL A 1 84 ? 13.156 1.981 2.125 1.00 92.00 84 VAL A CA 1
ATOM 681 C C . VAL A 1 84 ? 14.495 1.596 1.531 1.00 92.00 84 VAL A C 1
ATOM 683 O O . VAL A 1 84 ? 15.123 2.396 0.847 1.00 92.00 84 VAL A O 1
ATOM 686 N N . ASP A 1 85 ? 14.915 0.364 1.789 1.00 91.75 85 ASP A N 1
ATOM 687 C CA . ASP A 1 85 ? 16.083 -0.263 1.179 1.00 91.75 85 ASP A CA 1
ATOM 688 C C . ASP A 1 85 ? 15.606 -1.140 0.020 1.00 91.75 85 ASP A C 1
ATOM 690 O O . ASP A 1 85 ? 14.767 -2.031 0.192 1.00 91.75 85 ASP A O 1
ATOM 694 N N . ILE A 1 86 ? 16.095 -0.853 -1.181 1.00 90.19 86 ILE A N 1
ATOM 695 C CA . ILE A 1 86 ? 15.723 -1.550 -2.403 1.00 90.19 86 ILE A CA 1
ATOM 696 C C . ILE A 1 86 ? 16.970 -2.214 -2.955 1.00 90.19 86 ILE A C 1
ATOM 698 O O . ILE A 1 86 ? 17.900 -1.538 -3.386 1.00 90.19 86 ILE A O 1
ATOM 702 N N . THR A 1 87 ? 16.943 -3.537 -3.054 1.00 90.50 87 THR A N 1
ATOM 703 C CA . THR A 1 87 ? 18.029 -4.321 -3.633 1.00 90.50 87 THR A CA 1
ATOM 704 C C . THR A 1 87 ? 17.491 -5.189 -4.763 1.00 90.50 87 THR A C 1
ATOM 706 O O . THR A 1 87 ? 16.570 -5.976 -4.576 1.00 90.50 87 THR A O 1
ATOM 709 N N . SER A 1 88 ? 18.084 -5.086 -5.951 1.00 87.31 88 SER A N 1
ATOM 710 C CA . SER A 1 88 ? 17.817 -6.009 -7.056 1.00 87.31 88 SER A CA 1
ATOM 711 C C . SER A 1 88 ? 19.055 -6.824 -7.372 1.00 87.31 88 SER A C 1
ATOM 713 O O . SER A 1 88 ? 20.144 -6.277 -7.564 1.00 87.31 88 SER A O 1
ATOM 715 N N . VAL A 1 89 ? 18.877 -8.135 -7.490 1.00 89.88 89 VAL A N 1
ATOM 716 C CA . VAL A 1 89 ? 19.929 -9.090 -7.831 1.00 89.88 89 VAL A CA 1
ATOM 717 C C . VAL A 1 89 ? 19.597 -9.812 -9.130 1.00 89.88 89 VAL A C 1
ATOM 719 O O . VAL A 1 89 ? 18.449 -10.170 -9.403 1.00 89.88 89 VAL A O 1
ATOM 722 N N . HIS A 1 90 ? 20.616 -10.051 -9.948 1.00 87.38 90 HIS A N 1
ATOM 723 C CA . HIS A 1 90 ? 20.492 -10.919 -11.111 1.00 87.38 90 HIS A CA 1
ATOM 724 C C . HIS A 1 90 ? 20.216 -12.350 -10.644 1.00 87.38 90 HIS A C 1
ATOM 726 O O . HIS A 1 90 ? 20.981 -12.894 -9.846 1.00 87.38 90 HIS A O 1
ATOM 732 N N . ARG A 1 91 ? 19.172 -12.990 -11.182 1.00 85.81 91 ARG A N 1
ATOM 733 C CA . ARG A 1 91 ? 18.691 -14.289 -10.690 1.00 85.81 91 ARG A CA 1
ATOM 734 C C . ARG A 1 91 ? 19.768 -15.377 -10.719 1.00 85.81 91 ARG A C 1
ATOM 736 O O . ARG A 1 91 ? 19.956 -16.069 -9.726 1.00 85.81 91 ARG A O 1
ATOM 743 N N . ASP A 1 92 ? 20.481 -15.502 -11.838 1.00 85.38 92 ASP A N 1
ATOM 744 C CA . ASP A 1 92 ? 21.426 -16.616 -12.025 1.00 85.38 92 ASP A CA 1
ATOM 745 C C . ASP A 1 92 ? 22.790 -16.395 -11.364 1.00 85.38 92 ASP A C 1
ATOM 747 O O . ASP A 1 92 ? 23.433 -17.342 -10.920 1.00 85.38 92 ASP A O 1
ATOM 751 N N . THR A 1 93 ? 23.259 -15.145 -11.303 1.00 86.81 93 THR A N 1
ATOM 752 C CA . THR A 1 93 ? 24.612 -14.830 -10.816 1.00 86.81 93 THR A CA 1
ATOM 753 C C . THR A 1 93 ? 24.630 -14.335 -9.374 1.00 86.81 93 THR A C 1
ATOM 755 O O . THR A 1 93 ? 25.705 -14.243 -8.785 1.00 86.81 93 THR A O 1
ATOM 758 N N . GLY A 1 94 ? 23.471 -13.965 -8.816 1.00 87.19 94 GLY A N 1
ATOM 759 C CA . GLY A 1 94 ? 23.347 -13.354 -7.492 1.00 87.19 94 GLY A CA 1
ATOM 760 C C . GLY A 1 94 ? 23.987 -11.967 -7.373 1.00 87.19 94 GLY A C 1
ATOM 761 O O . GLY A 1 94 ? 24.043 -11.412 -6.279 1.00 87.19 94 GLY A O 1
ATOM 762 N N . LYS A 1 95 ? 24.496 -11.391 -8.471 1.00 89.31 95 LYS A N 1
ATOM 763 C CA . LYS A 1 95 ? 25.125 -10.067 -8.452 1.00 89.31 95 LYS A CA 1
ATOM 764 C C . LYS A 1 95 ? 24.069 -8.989 -8.252 1.00 89.31 95 LYS A C 1
ATOM 766 O O . LYS A 1 95 ? 23.055 -8.994 -8.947 1.00 89.31 95 LYS A O 1
ATOM 771 N N . VAL A 1 96 ? 24.343 -8.046 -7.355 1.00 88.12 96 VAL A N 1
ATOM 772 C CA . VAL A 1 96 ? 23.538 -6.829 -7.207 1.00 88.12 96 VAL A CA 1
ATOM 773 C C . VAL A 1 96 ? 23.630 -6.030 -8.504 1.00 88.12 96 VAL A C 1
ATOM 775 O O . VAL A 1 96 ? 24.726 -5.711 -8.963 1.00 88.12 96 VAL A O 1
ATOM 778 N N . VAL A 1 97 ? 22.476 -5.747 -9.101 1.00 84.69 97 VAL A N 1
ATOM 779 C CA . VAL A 1 97 ? 22.340 -4.945 -10.328 1.00 84.69 97 VAL A CA 1
ATOM 780 C C . VAL A 1 97 ? 21.711 -3.583 -10.056 1.00 84.69 97 VAL A C 1
ATOM 782 O O . VAL A 1 97 ? 21.825 -2.686 -10.881 1.00 84.69 97 VAL A O 1
ATOM 785 N N . PHE A 1 98 ? 21.072 -3.419 -8.897 1.00 83.75 98 PHE A N 1
ATOM 786 C CA . PHE A 1 98 ? 20.499 -2.156 -8.452 1.00 83.75 98 PHE A CA 1
ATOM 787 C C . PHE A 1 98 ? 20.454 -2.118 -6.925 1.00 83.75 98 PHE A C 1
ATOM 789 O O . PHE A 1 98 ? 20.106 -3.117 -6.294 1.00 83.75 98 PHE A O 1
ATOM 796 N N . HIS A 1 99 ? 20.791 -0.968 -6.350 1.00 87.31 99 HIS A N 1
ATOM 797 C CA . HIS A 1 99 ? 20.634 -0.690 -4.930 1.00 87.31 99 HIS A CA 1
ATOM 798 C C . HIS A 1 99 ? 20.266 0.782 -4.749 1.00 87.31 99 HIS A C 1
ATOM 800 O O . HIS A 1 99 ? 20.964 1.653 -5.272 1.00 87.31 99 HIS A O 1
ATOM 806 N N . ALA A 1 100 ? 19.191 1.052 -4.019 1.00 87.62 100 ALA A N 1
ATOM 807 C CA . ALA A 1 100 ? 18.738 2.401 -3.716 1.00 87.62 100 ALA A CA 1
ATOM 808 C C . ALA A 1 100 ? 18.184 2.473 -2.294 1.00 87.62 100 ALA A C 1
ATOM 810 O O . ALA A 1 100 ? 17.693 1.483 -1.755 1.00 87.62 100 ALA A O 1
ATOM 811 N N . MET A 1 101 ? 18.278 3.663 -1.710 1.00 88.56 101 MET A N 1
ATOM 812 C CA . MET A 1 101 ? 17.722 3.974 -0.403 1.00 88.56 101 MET A CA 1
ATOM 813 C C . MET A 1 101 ? 16.900 5.248 -0.513 1.00 88.56 101 MET A C 1
ATOM 815 O O . MET A 1 101 ? 17.427 6.270 -0.950 1.00 88.56 101 MET A O 1
ATOM 819 N N . ASP A 1 102 ? 15.648 5.177 -0.082 1.00 90.19 102 ASP A N 1
ATOM 820 C CA . ASP A 1 102 ? 14.718 6.301 -0.070 1.00 90.19 102 ASP A CA 1
ATOM 821 C C . ASP A 1 102 ? 14.140 6.502 1.331 1.00 90.19 102 ASP A C 1
ATOM 823 O O . ASP A 1 102 ? 14.071 5.573 2.134 1.00 90.19 102 ASP A O 1
ATOM 827 N N . ASP A 1 103 ? 13.700 7.723 1.618 1.00 92.81 103 ASP A N 1
ATOM 828 C CA . ASP A 1 103 ? 13.032 8.074 2.865 1.00 92.81 103 ASP A CA 1
ATOM 829 C C . ASP A 1 103 ? 11.707 8.775 2.562 1.00 92.81 103 ASP A C 1
ATOM 831 O O . ASP A 1 103 ? 11.669 9.719 1.772 1.00 92.81 103 ASP A O 1
ATOM 835 N N . TYR A 1 104 ? 10.639 8.372 3.250 1.00 93.81 104 TYR A N 1
ATOM 836 C CA . TYR A 1 104 ? 9.312 8.972 3.115 1.00 93.81 104 TYR A CA 1
ATOM 837 C C . TYR A 1 104 ? 8.763 9.404 4.468 1.00 93.81 104 TYR A C 1
ATOM 839 O O . TYR A 1 104 ? 8.931 8.712 5.475 1.00 93.81 104 TYR A O 1
ATOM 847 N N . LEU A 1 105 ? 8.083 10.550 4.484 1.00 95.75 105 LEU A N 1
ATOM 848 C CA . LEU A 1 105 ? 7.314 11.018 5.631 1.00 95.75 105 LEU A CA 1
ATOM 849 C C . LEU A 1 105 ? 5.847 10.690 5.397 1.00 95.75 105 LEU A C 1
ATOM 851 O O . LEU A 1 105 ? 5.276 11.126 4.400 1.00 95.75 105 LEU A O 1
ATOM 855 N N . VAL A 1 106 ? 5.249 9.920 6.302 1.00 96.81 106 VAL A N 1
ATOM 856 C CA . VAL A 1 106 ? 3.899 9.378 6.123 1.00 96.81 106 VAL A CA 1
ATOM 857 C C . VAL A 1 106 ? 3.049 9.672 7.350 1.00 96.81 106 VAL A C 1
ATOM 859 O O . VAL A 1 106 ? 3.466 9.402 8.478 1.00 96.81 106 VAL A O 1
ATOM 862 N N . ASP A 1 107 ? 1.847 10.201 7.128 1.00 96.88 107 ASP A N 1
ATOM 863 C CA . ASP A 1 107 ? 0.824 10.296 8.165 1.00 96.88 107 ASP A CA 1
ATOM 864 C C . ASP A 1 107 ? 0.197 8.914 8.384 1.00 96.88 107 ASP A C 1
ATOM 866 O O . ASP A 1 107 ? -0.314 8.271 7.466 1.00 96.88 107 ASP A O 1
ATOM 870 N N . ARG A 1 108 ? 0.255 8.430 9.620 1.00 95.56 108 ARG A N 1
ATOM 871 C CA . ARG A 1 108 ? -0.110 7.065 9.999 1.00 95.56 108 ARG A CA 1
ATOM 872 C C . ARG A 1 108 ? -1.598 6.782 9.830 1.00 95.56 108 ARG A C 1
ATOM 874 O O . ARG A 1 108 ? -1.959 5.638 9.563 1.00 95.56 108 ARG A O 1
ATOM 881 N N . TYR A 1 109 ? -2.456 7.781 10.022 1.00 94.38 109 TYR A N 1
ATOM 882 C CA . TYR A 1 109 ? -3.907 7.592 10.062 1.00 94.38 109 TYR A CA 1
ATOM 883 C C . TYR A 1 109 ? -4.524 7.691 8.670 1.00 94.38 109 TYR A C 1
ATOM 885 O O . TYR A 1 109 ? -5.326 6.843 8.281 1.00 94.38 109 TYR A O 1
ATOM 893 N N . SER A 1 110 ? -4.137 8.714 7.912 1.00 95.12 110 SER A N 1
ATOM 894 C CA . SER A 1 110 ? -4.572 8.921 6.527 1.00 95.12 110 SER A CA 1
ATOM 895 C C . SER A 1 110 ? -3.812 8.043 5.530 1.00 95.12 110 SER A C 1
ATOM 897 O O . SER A 1 110 ? -4.329 7.759 4.448 1.00 95.12 110 SER A O 1
ATOM 899 N N . LYS A 1 111 ? -2.615 7.571 5.912 1.00 96.50 111 LYS A N 1
ATOM 900 C CA . LYS A 1 111 ? -1.695 6.781 5.082 1.00 96.50 111 LYS A CA 1
ATOM 901 C C . LYS A 1 111 ? -1.233 7.536 3.831 1.00 96.50 111 LYS A C 1
ATOM 903 O O . LYS A 1 111 ? -0.956 6.919 2.800 1.00 96.50 111 LYS A O 1
ATOM 908 N N . THR A 1 112 ? -1.158 8.862 3.909 1.00 97.50 112 THR A N 1
ATOM 909 C CA . THR A 1 112 ? -0.683 9.743 2.835 1.00 97.50 112 THR A CA 1
ATOM 910 C C . THR A 1 112 ? 0.718 10.258 3.120 1.00 97.50 112 THR A C 1
ATOM 912 O O . THR A 1 112 ? 1.188 10.242 4.261 1.00 97.50 112 THR A O 1
ATOM 915 N N . LEU A 1 113 ? 1.382 10.736 2.075 1.00 96.69 113 LEU A N 1
ATOM 916 C CA . LEU A 1 113 ? 2.626 11.476 2.217 1.00 96.69 113 LEU A CA 1
ATOM 917 C C . LEU A 1 113 ? 2.384 12.788 2.988 1.00 96.69 113 LEU A C 1
ATOM 919 O O . LEU A 1 113 ? 1.340 13.422 2.845 1.00 96.69 113 LEU A O 1
ATOM 923 N N . VAL A 1 114 ? 3.333 13.184 3.838 1.00 95.81 114 VAL A N 1
ATOM 924 C CA . VAL A 1 114 ? 3.234 14.427 4.632 1.00 95.81 114 VAL A CA 1
ATOM 925 C C . VAL A 1 114 ? 3.490 15.660 3.764 1.00 95.81 114 VAL A C 1
ATOM 927 O O . VAL A 1 114 ? 2.867 16.700 3.964 1.00 95.81 114 VAL A O 1
ATOM 930 N N . ASP A 1 115 ? 4.409 15.554 2.808 1.00 94.12 115 ASP A N 1
ATOM 931 C CA . ASP A 1 115 ? 4.761 16.611 1.859 1.00 94.12 115 ASP A CA 1
ATOM 932 C C . ASP A 1 115 ? 3.697 16.815 0.773 1.00 94.12 115 ASP A C 1
ATOM 934 O O . ASP A 1 115 ? 3.505 17.943 0.318 1.00 94.12 115 ASP A O 1
ATOM 938 N N . ASP A 1 116 ? 2.960 15.760 0.419 1.00 96.19 116 ASP A N 1
ATOM 939 C CA . ASP A 1 116 ? 1.788 15.839 -0.452 1.00 96.19 116 ASP A CA 1
ATOM 940 C C . ASP A 1 116 ? 0.637 14.948 0.061 1.00 96.19 116 ASP A C 1
ATOM 942 O O . ASP A 1 116 ? 0.514 13.782 -0.332 1.00 96.19 116 ASP A O 1
ATOM 946 N N . PRO A 1 117 ? -0.258 15.496 0.907 1.00 95.94 117 PRO A N 1
ATOM 947 C CA . PRO A 1 117 ? -1.382 14.751 1.474 1.00 95.94 117 PRO A CA 1
ATOM 948 C C . PRO A 1 117 ? -2.424 14.272 0.457 1.00 95.94 117 PRO A C 1
ATOM 950 O O . PRO A 1 117 ? -3.351 13.561 0.838 1.00 95.94 117 PRO A O 1
ATOM 953 N N . SER A 1 118 ? -2.324 14.665 -0.819 1.00 96.38 118 SER A N 1
ATOM 954 C CA . SER A 1 118 ? -3.188 14.115 -1.870 1.00 96.38 118 SER A CA 1
ATOM 955 C C . SER A 1 118 ? -2.741 12.724 -2.331 1.00 96.38 118 SER A C 1
ATOM 957 O O . SER A 1 118 ? -3.539 11.982 -2.901 1.00 96.38 118 SER A O 1
ATOM 959 N N . ILE A 1 119 ? -1.491 12.346 -2.041 1.00 97.31 119 ILE A N 1
ATOM 960 C CA . ILE A 1 119 ? -0.877 11.106 -2.502 1.00 97.31 119 ILE A CA 1
ATOM 961 C C . ILE A 1 119 ? -0.862 10.084 -1.369 1.00 97.31 119 ILE A C 1
ATOM 963 O O . ILE A 1 119 ? -0.205 10.250 -0.339 1.00 97.31 119 ILE A O 1
ATOM 967 N N . HIS A 1 120 ? -1.542 8.966 -1.590 1.00 97.56 120 HIS A N 1
ATOM 968 C CA . HIS A 1 120 ? -1.517 7.827 -0.686 1.00 97.56 120 HIS A CA 1
ATOM 969 C C . HIS A 1 120 ? -0.185 7.076 -0.770 1.00 97.56 120 HIS A C 1
ATOM 971 O O . HIS A 1 120 ? 0.247 6.677 -1.848 1.00 97.56 120 HIS A O 1
ATOM 977 N N . TYR A 1 121 ? 0.441 6.831 0.378 1.00 96.12 121 TYR A N 1
ATOM 978 C CA . TYR A 1 121 ? 1.581 5.922 0.512 1.00 96.12 121 TYR A CA 1
ATOM 979 C C . TYR A 1 121 ? 1.123 4.462 0.651 1.00 96.12 121 TYR A C 1
ATOM 981 O O . TYR A 1 121 ? 1.740 3.534 0.127 1.00 96.12 121 TYR A O 1
ATOM 989 N N . ALA A 1 122 ? 0.010 4.259 1.358 1.00 95.75 122 ALA A N 1
ATOM 990 C CA . ALA A 1 122 ? -0.682 2.984 1.472 1.00 95.75 122 ALA A CA 1
ATOM 991 C C . ALA A 1 122 ? -2.193 3.199 1.335 1.00 95.75 122 ALA A C 1
ATOM 993 O O . ALA A 1 122 ? -2.705 4.294 1.581 1.00 95.75 122 ALA A O 1
ATOM 994 N N . PHE A 1 123 ? -2.923 2.155 0.939 1.00 97.00 123 PHE A N 1
ATOM 995 C CA . PHE A 1 123 ? -4.371 2.263 0.797 1.00 97.00 123 PHE A CA 1
ATOM 996 C C . PHE A 1 123 ? -5.035 2.474 2.167 1.00 97.00 123 PHE A C 1
ATOM 998 O O . PHE A 1 123 ? -4.645 1.834 3.155 1.00 97.00 123 PHE A O 1
ATOM 1005 N N . PRO A 1 124 ? -6.047 3.357 2.250 1.00 95.56 124 PRO A N 1
ATOM 1006 C CA . PRO A 1 124 ? -6.793 3.554 3.483 1.00 95.56 124 PRO A CA 1
ATOM 1007 C C . PRO A 1 124 ? -7.540 2.275 3.872 1.00 95.56 124 PRO A C 1
ATOM 1009 O O . PRO A 1 124 ? -7.818 1.410 3.047 1.00 95.56 124 PRO A O 1
ATOM 1012 N N . THR A 1 125 ? -7.887 2.168 5.148 1.00 93.62 125 THR A N 1
ATOM 1013 C CA . THR A 1 125 ? -8.823 1.144 5.631 1.00 93.62 125 THR A CA 1
ATOM 1014 C C . THR A 1 125 ? -10.208 1.409 5.028 1.00 93.62 125 THR A C 1
ATOM 1016 O O . THR A 1 125 ? -10.592 2.571 4.888 1.00 93.62 125 THR A O 1
ATOM 1019 N N . ASN A 1 126 ? -10.974 0.362 4.707 1.00 95.50 126 ASN A N 1
ATOM 1020 C CA . ASN A 1 126 ? -12.243 0.459 3.968 1.00 95.50 126 ASN A CA 1
ATOM 1021 C C . ASN A 1 126 ? -12.082 1.141 2.594 1.00 95.50 126 ASN A C 1
ATOM 1023 O O . ASN A 1 126 ? -12.710 2.159 2.303 1.00 95.50 126 ASN A O 1
ATOM 1027 N N . VAL A 1 127 ? -11.216 0.576 1.755 1.00 97.75 127 VAL A N 1
ATOM 1028 C CA . VAL A 1 127 ? -10.970 1.013 0.381 1.00 97.75 127 VAL A CA 1
ATOM 1029 C C . VAL A 1 127 ? -12.282 1.096 -0.397 1.00 97.75 127 VAL A C 1
ATOM 1031 O O . VAL A 1 127 ? -13.098 0.174 -0.410 1.00 97.75 127 VAL A O 1
ATOM 1034 N N . GLU A 1 128 ? -12.468 2.210 -1.093 1.00 98.19 128 GLU A N 1
ATOM 1035 C CA . GLU A 1 128 ? -13.620 2.461 -1.947 1.00 98.19 128 GLU A CA 1
ATOM 1036 C C . GLU A 1 128 ? -13.295 2.124 -3.409 1.00 98.19 128 GLU A C 1
ATOM 1038 O O . GLU A 1 128 ? -12.149 2.181 -3.854 1.00 98.19 128 GLU A O 1
ATOM 1043 N N . LYS A 1 129 ? -14.329 1.829 -4.201 1.00 98.31 129 LYS A N 1
ATOM 1044 C CA . LYS A 1 129 ? -14.219 1.570 -5.647 1.00 98.31 129 LYS A CA 1
ATOM 1045 C C . LYS A 1 129 ? -14.098 2.883 -6.433 1.00 98.31 129 LYS A C 1
ATOM 1047 O O . LYS A 1 129 ? -15.010 3.257 -7.167 1.00 98.31 129 LYS A O 1
ATOM 1052 N N . LYS A 1 130 ? -13.004 3.615 -6.225 1.00 97.50 130 LYS A N 1
ATOM 1053 C CA . LYS A 1 130 ? -12.711 4.912 -6.861 1.00 97.50 130 LYS A CA 1
ATOM 1054 C C . LYS A 1 130 ? -11.253 5.000 -7.303 1.00 97.50 130 LYS A C 1
ATOM 1056 O O . LYS A 1 130 ? -10.497 4.052 -7.127 1.00 97.50 130 LYS A O 1
ATOM 1061 N N . SER A 1 131 ? -10.865 6.127 -7.886 1.00 97.81 131 SER A N 1
ATOM 1062 C CA . SER A 1 131 ? -9.461 6.397 -8.193 1.00 97.81 131 SER A CA 1
ATOM 1063 C C . SER A 1 131 ? -8.723 6.971 -6.984 1.00 97.81 131 SER A C 1
ATOM 1065 O O . SER A 1 131 ? -9.312 7.711 -6.194 1.00 97.81 131 SER A O 1
ATOM 1067 N N . TYR A 1 132 ? -7.437 6.654 -6.872 1.00 97.44 132 TYR A N 1
ATOM 1068 C CA . TYR A 1 132 ? -6.538 7.161 -5.838 1.00 97.44 132 TYR A CA 1
ATOM 1069 C C . TYR A 1 132 ? -5.256 7.682 -6.476 1.00 97.44 132 TYR A C 1
ATOM 1071 O O . TYR A 1 132 ? -4.639 6.972 -7.271 1.00 97.44 132 TYR A O 1
ATOM 1079 N N . ASP A 1 133 ? -4.825 8.881 -6.095 1.00 97.12 133 ASP A N 1
ATOM 1080 C CA . ASP A 1 133 ? -3.448 9.297 -6.334 1.00 97.12 133 ASP A CA 1
ATOM 1081 C C . ASP A 1 133 ? -2.559 8.589 -5.313 1.00 97.12 133 ASP A C 1
ATOM 1083 O O . ASP A 1 133 ? -2.827 8.583 -4.110 1.00 97.12 133 ASP A O 1
ATOM 1087 N N . PHE A 1 134 ? -1.552 7.888 -5.814 1.00 96.00 134 PHE A N 1
ATOM 1088 C CA . PHE A 1 134 ? -0.856 6.849 -5.077 1.00 96.00 134 PHE A CA 1
ATOM 1089 C C . PHE A 1 134 ? 0.636 6.870 -5.383 1.00 96.00 134 PHE A C 1
ATOM 1091 O O . PHE A 1 134 ? 1.062 6.997 -6.532 1.00 96.00 134 PHE A O 1
ATOM 1098 N N . PHE A 1 135 ? 1.449 6.702 -4.351 1.00 94.12 135 PHE A N 1
ATOM 1099 C CA . PHE A 1 135 ? 2.883 6.553 -4.482 1.00 94.12 135 PHE A CA 1
ATOM 1100 C C . PHE A 1 135 ? 3.211 5.094 -4.802 1.00 94.12 135 PHE A C 1
ATOM 1102 O O . PHE A 1 135 ? 3.130 4.211 -3.949 1.00 94.12 135 PHE A O 1
ATOM 1109 N N . HIS A 1 136 ? 3.530 4.806 -6.063 1.00 90.62 136 HIS A N 1
ATOM 1110 C CA . HIS A 1 136 ? 3.637 3.426 -6.523 1.00 90.62 136 HIS A CA 1
ATOM 1111 C C . HIS A 1 136 ? 4.864 2.714 -5.910 1.00 90.62 136 HIS A C 1
ATOM 1113 O O . HIS A 1 136 ? 5.989 3.158 -6.141 1.00 90.62 136 HIS A O 1
ATOM 1119 N N . PRO A 1 137 ? 4.709 1.545 -5.258 1.00 84.81 137 PRO A N 1
ATOM 1120 C CA . PRO A 1 137 ? 5.780 0.922 -4.469 1.00 84.81 137 PRO A CA 1
ATOM 1121 C C . PRO A 1 137 ? 6.932 0.306 -5.287 1.00 84.81 137 PRO A C 1
ATOM 1123 O O . PRO A 1 137 ? 8.017 0.141 -4.756 1.00 84.81 137 PRO A O 1
ATOM 1126 N N . ILE A 1 138 ? 6.743 -0.028 -6.574 1.00 84.44 138 ILE A N 1
ATOM 1127 C CA . ILE A 1 138 ? 7.861 -0.415 -7.475 1.00 84.44 138 ILE A CA 1
ATOM 1128 C C . ILE A 1 138 ? 8.493 0.783 -8.197 1.00 84.44 138 ILE A C 1
ATOM 1130 O O . ILE A 1 138 ? 9.718 0.830 -8.342 1.00 84.44 138 ILE A O 1
ATOM 1134 N N . ILE A 1 139 ? 7.674 1.709 -8.713 1.00 83.06 139 ILE A N 1
ATOM 1135 C CA . ILE A 1 139 ? 8.127 2.838 -9.545 1.00 83.06 139 ILE A CA 1
ATOM 1136 C C . ILE A 1 139 ? 8.730 3.956 -8.673 1.00 83.06 139 ILE A C 1
ATOM 1138 O O . ILE A 1 139 ? 9.530 4.740 -9.174 1.00 83.06 139 ILE A O 1
ATOM 1142 N N . HIS A 1 140 ? 8.370 4.022 -7.385 1.00 83.94 140 HIS A N 1
ATOM 1143 C CA . HIS A 1 140 ? 8.737 5.091 -6.446 1.00 83.94 140 HIS A CA 1
ATOM 1144 C C . HIS A 1 140 ? 8.388 6.484 -6.976 1.00 83.94 140 HIS A C 1
ATOM 1146 O O . HIS A 1 140 ? 9.159 7.436 -6.864 1.00 83.94 140 HIS A O 1
ATOM 1152 N N . ARG A 1 141 ? 7.216 6.596 -7.611 1.00 86.06 141 ARG A N 1
ATOM 1153 C CA . ARG A 1 141 ? 6.690 7.856 -8.141 1.00 86.06 141 ARG A CA 1
ATOM 1154 C C . ARG A 1 141 ? 5.174 7.929 -7.966 1.00 86.06 141 ARG A C 1
ATOM 1156 O O . ARG A 1 141 ? 4.517 6.882 -7.977 1.00 86.06 141 ARG A O 1
ATOM 1163 N N . PRO A 1 142 ? 4.615 9.146 -7.870 1.00 91.69 142 PRO A N 1
ATOM 1164 C CA . PRO A 1 142 ? 3.174 9.349 -7.902 1.00 91.69 142 PRO A CA 1
ATOM 1165 C C . PRO A 1 142 ? 2.555 8.842 -9.209 1.00 91.69 142 PRO A C 1
ATOM 1167 O O . PRO A 1 142 ? 3.060 9.110 -10.305 1.00 91.69 142 PRO A O 1
ATOM 1170 N N . THR A 1 143 ? 1.440 8.136 -9.086 1.00 93.44 143 THR A N 1
ATOM 1171 C CA . THR A 1 143 ? 0.583 7.681 -10.181 1.00 93.44 143 THR A CA 1
ATOM 1172 C C . THR A 1 143 ? -0.874 7.749 -9.747 1.00 93.44 143 THR A C 1
ATOM 1174 O O . THR A 1 143 ? -1.163 7.787 -8.557 1.00 93.44 143 THR A O 1
ATOM 1177 N N . THR A 1 144 ? -1.799 7.717 -10.697 1.00 95.56 144 THR A N 1
ATOM 1178 C CA . THR A 1 144 ? -3.222 7.560 -10.389 1.00 95.56 144 THR A CA 1
ATOM 1179 C C . THR A 1 144 ? -3.605 6.103 -10.606 1.00 95.56 144 THR A C 1
ATOM 1181 O O . THR A 1 144 ? -3.373 5.553 -11.682 1.00 95.56 144 THR A O 1
ATOM 1184 N N . LEU A 1 145 ? -4.183 5.471 -9.592 1.00 96.81 145 LEU A N 1
ATOM 1185 C CA . LEU A 1 145 ? -4.695 4.107 -9.630 1.00 96.81 145 LEU A CA 1
ATOM 1186 C C . LEU A 1 145 ? -6.212 4.143 -9.772 1.00 96.81 145 LEU A C 1
ATOM 1188 O O . LEU A 1 145 ? -6.895 4.710 -8.925 1.00 96.81 145 LEU A O 1
ATOM 1192 N N . ASN A 1 146 ? -6.748 3.535 -10.825 1.00 97.94 146 ASN A N 1
ATOM 1193 C CA . ASN A 1 146 ? -8.184 3.469 -11.086 1.00 97.94 146 ASN A CA 1
ATOM 1194 C C . ASN A 1 146 ? -8.722 2.098 -10.692 1.00 97.94 146 ASN A C 1
ATOM 1196 O O . ASN A 1 146 ? -8.167 1.091 -11.120 1.00 97.94 146 ASN A O 1
ATOM 1200 N N . PHE A 1 147 ? -9.809 2.048 -9.920 1.00 98.38 147 PHE A N 1
ATOM 1201 C CA . PHE A 1 147 ? -10.519 0.794 -9.676 1.00 98.38 147 PHE A CA 1
ATOM 1202 C C . PHE A 1 147 ? -11.026 0.199 -10.997 1.00 98.38 147 PHE A C 1
ATOM 1204 O O . PHE A 1 147 ? -11.612 0.913 -11.814 1.00 98.38 147 PHE A O 1
ATOM 1211 N N . VAL A 1 148 ? -10.843 -1.109 -11.174 1.00 98.06 148 VAL A N 1
ATOM 1212 C CA . VAL A 1 148 ? -11.264 -1.832 -12.380 1.00 98.06 148 VAL A CA 1
ATOM 1213 C C . VAL A 1 148 ? -12.286 -2.906 -12.052 1.00 98.06 148 VAL A C 1
ATOM 1215 O O . VAL A 1 148 ? -13.382 -2.906 -12.612 1.00 98.06 148 VAL A O 1
ATOM 1218 N N . GLU A 1 149 ? -11.958 -3.814 -11.137 1.00 98.25 149 GLU A N 1
ATOM 1219 C CA . GLU A 1 149 ? -12.801 -4.975 -10.860 1.00 98.25 149 GLU A CA 1
ATOM 1220 C C . GLU A 1 149 ? -12.582 -5.544 -9.456 1.00 98.25 149 GLU A C 1
ATOM 1222 O O . GLU A 1 149 ? -11.649 -5.178 -8.739 1.00 98.25 149 GLU A O 1
ATOM 1227 N N . VAL A 1 150 ? -13.479 -6.448 -9.066 1.00 98.62 150 VAL A N 1
ATOM 1228 C CA . VAL A 1 150 ? -13.341 -7.272 -7.864 1.00 98.62 150 VAL A CA 1
ATOM 1229 C C . VAL A 1 150 ? -12.857 -8.653 -8.292 1.00 98.62 150 VAL A C 1
ATOM 1231 O O . VAL A 1 150 ? -13.459 -9.262 -9.174 1.00 98.62 150 VAL A O 1
ATOM 1234 N N . VAL A 1 151 ? -11.800 -9.144 -7.655 1.00 98.25 151 VAL A N 1
ATOM 1235 C CA . VAL A 1 151 ? -11.205 -10.464 -7.891 1.00 98.25 151 VAL A CA 1
ATOM 1236 C C . VAL A 1 151 ? -11.136 -11.256 -6.586 1.00 98.25 151 VAL A C 1
ATOM 1238 O O . VAL A 1 151 ? -11.288 -10.698 -5.501 1.00 98.25 151 VAL A O 1
ATOM 1241 N N . GLU A 1 152 ? -10.905 -12.564 -6.681 1.00 97.94 152 GLU A N 1
ATOM 1242 C CA . GLU A 1 152 ? -10.619 -13.412 -5.522 1.00 97.94 152 GLU A CA 1
ATOM 1243 C C . GLU A 1 152 ? -9.135 -13.796 -5.518 1.00 97.94 152 GLU A C 1
ATOM 1245 O O . GLU A 1 152 ? -8.624 -14.305 -6.517 1.00 97.94 152 GLU A O 1
ATOM 1250 N N . LEU A 1 153 ? -8.449 -13.588 -4.392 1.00 96.25 153 LEU A N 1
ATOM 1251 C CA . LEU A 1 153 ? -7.058 -13.997 -4.190 1.00 96.25 153 LEU A CA 1
ATOM 1252 C C . LEU A 1 153 ? -6.909 -14.726 -2.853 1.00 96.25 153 LEU A C 1
ATOM 1254 O O . LEU A 1 153 ? -7.097 -14.154 -1.782 1.00 96.25 153 LEU A O 1
ATOM 1258 N N . GLY A 1 154 ? -6.579 -16.020 -2.907 1.00 94.00 154 GLY A N 1
ATOM 1259 C CA . GLY A 1 154 ? -6.353 -16.849 -1.715 1.00 94.00 154 GLY A CA 1
ATOM 1260 C C . GLY A 1 154 ? -7.528 -16.889 -0.729 1.00 94.00 154 GLY A C 1
ATOM 1261 O O . GLY A 1 154 ? -7.308 -16.933 0.490 1.00 94.00 154 GLY A O 1
ATOM 1262 N N . GLY A 1 155 ? -8.765 -16.867 -1.238 1.00 96.50 155 GLY A N 1
ATOM 1263 C CA . GLY A 1 155 ? -9.989 -16.838 -0.436 1.00 96.50 155 GLY A CA 1
ATOM 1264 C C . GLY A 1 155 ? -10.323 -15.471 0.169 1.00 96.50 155 GLY A C 1
ATOM 1265 O O . GLY A 1 155 ? -11.144 -15.409 1.082 1.00 96.50 155 GLY A O 1
ATOM 1266 N N . LEU A 1 156 ? -9.672 -14.397 -0.285 1.00 97.81 156 LEU A N 1
ATOM 1267 C CA . LEU A 1 156 ? -10.025 -13.017 0.037 1.00 97.81 156 LEU A CA 1
ATOM 1268 C C . LEU A 1 156 ? -10.631 -12.334 -1.187 1.00 97.81 156 LEU A C 1
ATOM 1270 O O . LEU A 1 156 ? -10.141 -12.503 -2.303 1.00 97.81 156 LEU A O 1
ATOM 1274 N N . GLU A 1 157 ? -11.663 -11.525 -0.960 1.00 98.38 157 GLU A N 1
ATOM 1275 C CA . GLU A 1 157 ? -12.082 -10.526 -1.939 1.00 98.38 157 GLU A CA 1
ATOM 1276 C C . GLU A 1 157 ? -10.986 -9.457 -2.050 1.00 98.38 157 GLU A C 1
ATOM 1278 O O . GLU A 1 157 ? -10.478 -8.975 -1.037 1.00 98.38 157 GLU A O 1
ATOM 1283 N N . ALA A 1 158 ? -10.621 -9.085 -3.272 1.00 98.56 158 ALA A N 1
ATOM 1284 C CA . ALA A 1 158 ? -9.645 -8.044 -3.541 1.00 98.56 158 ALA A CA 1
ATOM 1285 C C . ALA A 1 158 ? -10.157 -7.091 -4.621 1.00 98.56 158 ALA A C 1
ATOM 1287 O O . ALA A 1 158 ? -10.815 -7.490 -5.581 1.00 98.56 158 ALA A O 1
ATOM 1288 N N . TYR A 1 159 ? -9.842 -5.811 -4.477 1.00 98.69 159 TYR A N 1
ATOM 1289 C CA . TYR A 1 159 ? -10.091 -4.803 -5.496 1.00 98.69 159 TYR A CA 1
ATOM 1290 C C . TYR A 1 159 ? -8.849 -4.660 -6.360 1.00 98.69 159 TYR A C 1
ATOM 1292 O O . TYR A 1 159 ? -7.758 -4.395 -5.852 1.00 98.69 159 TYR A O 1
ATOM 1300 N N . LYS A 1 160 ? -9.025 -4.832 -7.668 1.00 98.50 160 LYS A N 1
ATOM 1301 C CA . LYS A 1 160 ? -7.976 -4.622 -8.654 1.00 98.50 160 LYS A CA 1
ATOM 1302 C C . LYS A 1 160 ? -8.003 -3.172 -9.123 1.00 98.50 160 LYS A C 1
ATOM 1304 O O . LYS A 1 160 ? -9.038 -2.670 -9.568 1.00 98.50 160 LYS A O 1
ATOM 1309 N N . PHE A 1 161 ? -6.849 -2.529 -9.045 1.00 98.38 161 PHE A N 1
ATOM 1310 C CA . PHE A 1 161 ? -6.599 -1.185 -9.534 1.00 98.38 161 PHE A CA 1
ATOM 1311 C C . PHE A 1 161 ? -5.584 -1.212 -10.665 1.00 98.38 161 PHE A C 1
ATOM 1313 O O . PHE A 1 161 ? -4.663 -2.024 -10.637 1.00 98.38 161 PHE A O 1
ATOM 1320 N N . GLU A 1 162 ? -5.711 -0.292 -11.616 1.00 97.25 162 GLU A N 1
ATOM 1321 C CA . GLU A 1 162 ? -4.771 -0.150 -12.726 1.00 97.25 162 GLU A CA 1
ATOM 1322 C C . GLU A 1 162 ? -4.219 1.277 -12.821 1.00 97.25 162 GLU A C 1
ATOM 1324 O O . GLU A 1 162 ? -4.939 2.254 -12.590 1.00 97.25 162 GLU A O 1
ATOM 1329 N N . CYS A 1 163 ? -2.935 1.409 -13.163 1.00 94.50 163 CYS A N 1
ATOM 1330 C CA . CYS A 1 163 ? -2.312 2.710 -13.399 1.00 94.50 163 CYS A CA 1
ATOM 1331 C C . CYS A 1 163 ? -3.004 3.448 -14.550 1.00 94.50 163 CYS A C 1
ATOM 1333 O O . CYS A 1 163 ? -3.172 2.909 -15.644 1.00 94.50 163 CYS A O 1
ATOM 1335 N N . ALA A 1 164 ? -3.312 4.727 -14.342 1.00 91.25 164 ALA A N 1
ATOM 1336 C CA . ALA A 1 164 ? -3.690 5.622 -15.420 1.00 91.25 164 ALA A CA 1
ATOM 1337 C C . ALA A 1 164 ? -2.554 5.686 -16.462 1.00 91.25 164 ALA A C 1
ATOM 1339 O O . ALA A 1 164 ? -1.393 5.886 -16.085 1.00 91.25 164 ALA A O 1
ATOM 1340 N N . PRO A 1 165 ? -2.855 5.545 -17.766 1.00 86.06 165 PRO A N 1
ATOM 1341 C CA . PRO A 1 165 ? -1.841 5.634 -18.804 1.00 86.06 165 PRO A CA 1
ATOM 1342 C C . PRO A 1 165 ? -1.139 6.989 -18.756 1.00 86.06 165 PRO A C 1
ATOM 1344 O O . PRO A 1 165 ? -1.775 8.038 -18.873 1.00 86.06 165 PRO A O 1
ATOM 1347 N N . LYS A 1 166 ? 0.186 6.968 -18.608 1.00 87.12 166 LYS A N 1
ATOM 1348 C CA . LYS A 1 166 ? 1.010 8.174 -18.631 1.00 87.12 166 LYS A CA 1
ATOM 1349 C C . LYS A 1 166 ? 2.338 7.886 -19.311 1.00 87.12 166 LYS A C 1
ATOM 1351 O O . LYS A 1 166 ? 3.050 6.959 -18.925 1.00 87.12 166 LYS A O 1
ATOM 1356 N N . THR A 1 167 ? 2.663 8.713 -20.298 1.00 90.69 167 THR A N 1
ATOM 1357 C CA . THR A 1 167 ? 3.996 8.762 -20.894 1.00 90.69 167 THR A CA 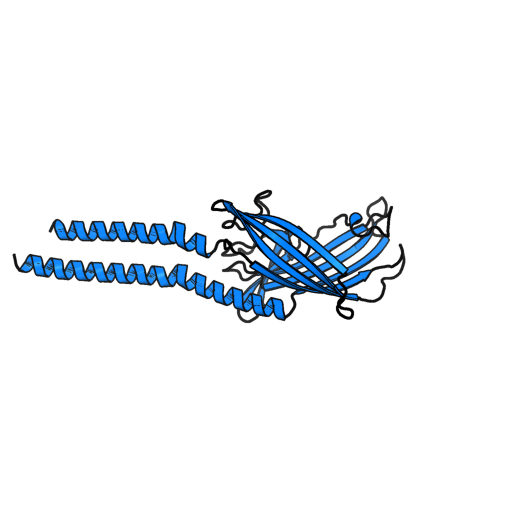1
ATOM 1358 C C . THR A 1 167 ? 4.852 9.716 -20.078 1.00 90.69 167 THR A C 1
ATOM 1360 O O . THR A 1 167 ? 4.457 10.860 -19.856 1.00 90.69 167 THR A O 1
ATOM 1363 N N . ASN A 1 168 ? 6.006 9.248 -19.613 1.00 90.75 168 ASN A N 1
ATOM 1364 C CA . ASN A 1 168 ? 6.952 10.064 -18.855 1.00 90.75 168 ASN A CA 1
ATOM 1365 C C . ASN A 1 168 ? 8.312 10.079 -19.548 1.00 90.75 168 ASN A C 1
ATOM 1367 O O . ASN A 1 168 ? 8.671 9.114 -20.219 1.00 90.75 168 ASN A O 1
ATOM 1371 N N . ASP A 1 169 ? 9.080 11.142 -19.336 1.00 92.56 169 ASP A N 1
ATOM 1372 C CA . ASP A 1 169 ? 10.497 11.154 -19.682 1.00 92.56 169 ASP A CA 1
ATOM 1373 C C . ASP A 1 169 ? 11.262 10.224 -18.726 1.00 92.56 169 ASP A C 1
ATOM 1375 O O . ASP A 1 169 ? 11.134 10.314 -17.499 1.00 92.56 169 ASP A O 1
ATOM 1379 N N . ASN A 1 170 ? 12.018 9.294 -19.300 1.00 92.19 170 ASN A N 1
ATOM 1380 C CA . ASN A 1 170 ? 12.872 8.354 -18.587 1.00 92.19 170 ASN A CA 1
ATOM 1381 C C . ASN A 1 170 ? 14.320 8.378 -19.099 1.00 92.19 170 ASN A C 1
ATOM 1383 O O . ASN A 1 170 ? 15.084 7.454 -18.835 1.00 92.19 170 ASN A O 1
ATOM 1387 N N . THR A 1 171 ? 14.710 9.437 -19.811 1.00 93.19 171 THR A N 1
ATOM 1388 C CA . THR A 1 171 ? 16.044 9.621 -20.401 1.00 93.19 171 THR A CA 1
ATOM 1389 C C . THR A 1 171 ? 17.159 9.462 -19.371 1.00 93.19 171 THR A C 1
ATOM 1391 O O . THR A 1 171 ? 18.144 8.773 -19.620 1.00 93.19 171 THR A O 1
ATOM 1394 N N . ALA A 1 172 ? 16.972 10.018 -18.171 1.00 89.88 172 ALA A N 1
ATOM 1395 C CA . ALA A 1 172 ? 17.959 9.955 -17.092 1.00 89.88 172 ALA A CA 1
ATOM 1396 C C . ALA A 1 172 ? 18.270 8.525 -16.604 1.00 89.88 172 ALA A C 1
ATOM 1398 O O . ALA A 1 172 ? 19.300 8.315 -15.976 1.00 89.88 172 ALA A O 1
ATOM 1399 N N . ALA A 1 173 ? 17.406 7.540 -16.881 1.00 86.94 173 ALA A N 1
ATOM 1400 C CA . ALA A 1 173 ? 17.641 6.146 -16.502 1.00 86.94 173 ALA A CA 1
ATOM 1401 C C . ALA A 1 173 ? 18.563 5.391 -17.481 1.00 86.94 173 ALA A C 1
ATOM 1403 O O . ALA A 1 173 ? 18.919 4.244 -17.212 1.00 86.94 173 ALA A O 1
ATOM 1404 N N . PHE A 1 174 ? 18.933 6.002 -18.612 1.00 90.00 174 PHE A N 1
ATOM 1405 C CA . PHE A 1 174 ? 19.720 5.366 -19.668 1.00 90.00 174 PHE A CA 1
ATOM 1406 C C . PHE A 1 174 ? 20.902 6.240 -20.104 1.00 90.00 174 PHE A C 1
ATOM 1408 O O . PHE A 1 174 ? 20.972 6.701 -21.246 1.00 90.00 174 PHE A O 1
ATOM 1415 N N . GLU A 1 175 ? 21.862 6.443 -19.203 1.00 89.00 175 GLU A N 1
ATOM 1416 C CA . GLU A 1 175 ? 23.075 7.233 -19.470 1.00 89.00 175 GLU A CA 1
ATOM 1417 C C . GLU A 1 175 ? 23.849 6.751 -20.712 1.00 89.00 175 GLU A C 1
ATOM 1419 O O . GLU A 1 175 ? 24.455 7.553 -21.418 1.00 89.00 175 GLU A O 1
ATOM 1424 N N . GLN A 1 176 ? 23.774 5.456 -21.047 1.00 90.19 176 GLN A N 1
ATOM 1425 C CA . GLN A 1 176 ? 24.414 4.886 -22.238 1.00 90.19 176 GLN A CA 1
ATOM 1426 C C . GLN A 1 176 ? 23.856 5.411 -23.572 1.00 90.19 176 GLN A C 1
ATOM 1428 O O . GLN A 1 176 ? 24.456 5.179 -24.621 1.00 90.19 176 GLN A O 1
ATOM 1433 N N . PHE A 1 177 ? 22.713 6.098 -23.552 1.00 92.94 177 PHE A N 1
ATOM 1434 C CA . PHE A 1 177 ? 22.094 6.713 -24.725 1.00 92.94 177 PHE A CA 1
ATOM 1435 C C . PHE A 1 177 ? 22.111 8.242 -24.639 1.00 92.94 177 PHE A C 1
ATOM 1437 O O . PHE A 1 177 ? 21.144 8.898 -25.026 1.00 92.94 177 PHE A O 1
ATOM 1444 N N . GLU A 1 178 ? 23.210 8.810 -24.139 1.00 90.25 178 GLU A N 1
ATOM 1445 C CA . GLU A 1 178 ? 23.410 10.256 -24.034 1.00 90.25 178 GLU A CA 1
ATOM 1446 C C . GLU A 1 178 ? 22.997 11.003 -25.320 1.00 90.25 178 GLU A C 1
ATOM 1448 O O . GLU A 1 178 ? 23.302 10.596 -26.446 1.00 90.25 178 GLU A O 1
ATOM 1453 N N . GLY A 1 179 ? 22.262 12.106 -25.149 1.00 91.56 179 GLY A N 1
ATOM 1454 C CA . GLY A 1 179 ? 21.747 12.923 -26.251 1.00 91.56 179 GLY A CA 1
ATOM 1455 C C . GLY A 1 179 ? 20.499 12.363 -26.942 1.00 91.56 179 GLY A C 1
ATOM 1456 O O . GLY A 1 179 ? 20.067 12.924 -27.950 1.00 91.56 179 GLY A O 1
ATOM 1457 N N . ARG A 1 180 ? 19.907 11.275 -26.434 1.00 94.19 180 ARG A N 1
ATOM 1458 C CA . ARG A 1 180 ? 18.634 10.727 -26.921 1.00 94.19 180 ARG A CA 1
ATOM 1459 C C . ARG A 1 180 ? 17.547 10.867 -25.875 1.00 94.19 180 ARG A C 1
ATOM 1461 O O . ARG A 1 180 ? 17.761 10.537 -24.717 1.00 94.19 180 ARG A O 1
ATOM 1468 N N . THR A 1 181 ? 16.362 11.269 -26.314 1.00 96.38 181 THR A N 1
ATOM 1469 C CA . THR A 1 181 ? 15.178 11.297 -25.458 1.00 96.38 181 THR A CA 1
ATOM 1470 C C . THR A 1 181 ? 14.531 9.918 -25.430 1.00 96.38 181 THR A C 1
ATOM 1472 O O . THR A 1 181 ? 14.270 9.315 -26.478 1.00 96.38 181 THR A O 1
ATOM 1475 N N . ILE A 1 182 ? 14.257 9.419 -24.228 1.00 96.06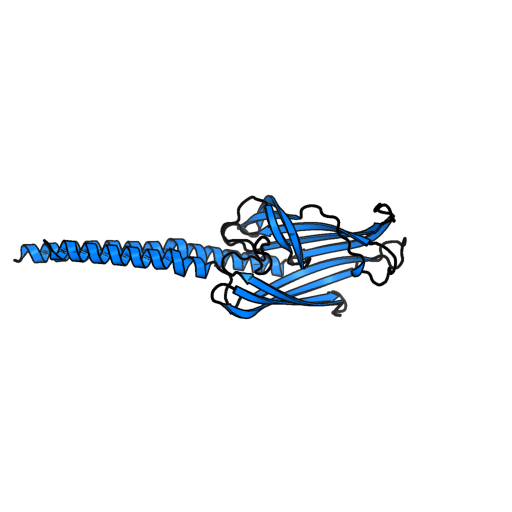 182 ILE A N 1
ATOM 1476 C CA . ILE A 1 182 ? 13.575 8.147 -24.003 1.00 96.06 182 ILE A CA 1
ATOM 1477 C C . ILE A 1 182 ? 12.330 8.407 -23.181 1.00 96.06 182 ILE A C 1
ATOM 1479 O O . ILE A 1 182 ? 12.390 8.941 -22.076 1.00 96.06 182 ILE A O 1
ATOM 1483 N N . HIS A 1 183 ? 11.195 7.980 -23.714 1.00 96.25 183 HIS A N 1
ATOM 1484 C CA . HIS A 1 183 ? 9.934 7.989 -22.998 1.00 96.25 183 HIS A CA 1
ATOM 1485 C C . HIS A 1 183 ? 9.596 6.594 -22.488 1.00 96.25 183 HIS A C 1
ATOM 1487 O O . HIS A 1 183 ? 9.988 5.590 -23.079 1.00 96.25 183 HIS A O 1
ATOM 1493 N N . VAL A 1 184 ? 8.829 6.543 -21.402 1.00 94.00 184 VAL A N 1
ATOM 1494 C CA . VAL A 1 184 ? 8.323 5.311 -20.803 1.00 94.00 184 VAL A CA 1
ATOM 1495 C C . VAL A 1 184 ? 6.810 5.343 -20.693 1.00 94.00 184 VAL A C 1
ATOM 1497 O O . VAL A 1 184 ? 6.230 6.332 -20.241 1.00 94.00 184 VAL A O 1
ATOM 1500 N N . ASN A 1 185 ? 6.184 4.228 -21.058 1.00 93.94 185 ASN A N 1
ATOM 1501 C CA . ASN A 1 185 ? 4.802 3.928 -20.712 1.00 93.94 185 ASN A CA 1
ATOM 1502 C C . ASN A 1 185 ? 4.782 2.814 -19.670 1.00 93.94 185 ASN A C 1
ATOM 1504 O O . ASN A 1 185 ? 5.364 1.750 -19.892 1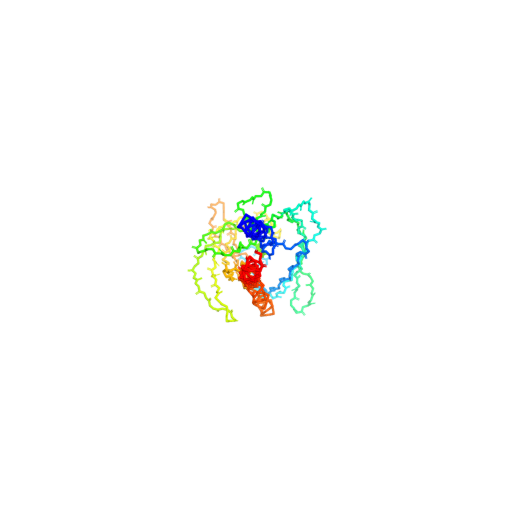.00 93.94 185 ASN A O 1
ATOM 1508 N N . TYR A 1 186 ? 4.088 3.057 -18.561 1.00 91.50 186 TYR A N 1
ATOM 1509 C CA . TYR A 1 186 ? 3.829 2.045 -17.545 1.00 91.50 186 TYR A CA 1
ATOM 1510 C C . TYR A 1 186 ? 2.421 1.485 -17.706 1.00 91.50 186 TYR A C 1
ATOM 1512 O O . TYR A 1 186 ? 1.474 2.226 -17.964 1.00 91.50 186 TYR A O 1
ATOM 1520 N N . ASN A 1 187 ? 2.294 0.182 -17.497 1.00 92.56 187 ASN A N 1
ATOM 1521 C CA . ASN A 1 187 ? 1.029 -0.447 -17.163 1.00 92.56 187 ASN A CA 1
ATOM 1522 C C . ASN A 1 187 ? 1.226 -1.186 -15.841 1.00 92.56 187 ASN A C 1
ATOM 1524 O O . ASN A 1 187 ? 2.144 -1.994 -15.735 1.00 92.56 187 ASN A O 1
ATOM 1528 N N . CYS A 1 188 ? 0.417 -0.881 -14.833 1.00 94.56 188 CYS A N 1
ATOM 1529 C CA . CYS A 1 188 ? 0.527 -1.508 -13.525 1.00 94.56 188 CYS A CA 1
ATOM 1530 C C . CYS A 1 188 ? -0.837 -1.982 -13.055 1.00 94.56 188 CYS A C 1
ATOM 1532 O O . CYS A 1 188 ? -1.823 -1.285 -13.289 1.00 94.56 188 CYS A O 1
ATOM 1534 N N . HIS A 1 189 ? -0.870 -3.115 -12.360 1.00 95.00 189 HIS A N 1
ATOM 1535 C CA . HIS A 1 189 ? -2.043 -3.623 -11.666 1.00 95.00 189 HIS A CA 1
ATOM 1536 C C . HIS A 1 189 ? -1.700 -3.852 -10.192 1.00 95.00 189 HIS A C 1
ATOM 1538 O O . HIS A 1 189 ? -0.644 -4.404 -9.885 1.00 95.00 189 HIS A O 1
ATOM 1544 N N . LEU A 1 190 ? -2.579 -3.440 -9.282 1.00 97.06 190 LEU A N 1
ATOM 1545 C CA . LEU A 1 190 ? -2.453 -3.681 -7.845 1.00 97.06 190 LEU A CA 1
ATOM 1546 C C . LEU A 1 190 ? -3.742 -4.321 -7.333 1.00 97.06 190 LEU A C 1
ATOM 1548 O O . LEU A 1 190 ? -4.829 -3.822 -7.616 1.00 97.06 190 LEU A O 1
ATOM 1552 N N . CYS A 1 191 ? -3.625 -5.388 -6.550 1.00 98.12 191 CYS A N 1
ATOM 1553 C CA . CYS A 1 191 ? -4.757 -6.054 -5.912 1.00 98.12 191 CYS A CA 1
ATOM 1554 C C . CYS A 1 191 ? -4.731 -5.780 -4.408 1.00 98.12 191 CYS A C 1
ATOM 1556 O O . CYS A 1 191 ? -3.733 -6.060 -3.744 1.00 98.12 191 CYS A O 1
ATOM 1558 N N . VAL A 1 192 ? -5.822 -5.241 -3.869 1.00 98.31 192 VAL A N 1
ATOM 1559 C CA . VAL A 1 192 ? -5.887 -4.729 -2.492 1.00 98.31 192 VAL A CA 1
ATOM 1560 C C . VAL A 1 192 ? -7.063 -5.348 -1.751 1.00 98.31 192 VAL A C 1
ATOM 1562 O O . VAL A 1 192 ? -8.174 -5.361 -2.277 1.00 98.31 192 VAL A O 1
ATOM 1565 N N . GLU A 1 193 ? -6.853 -5.826 -0.526 1.00 98.31 193 GLU A N 1
ATOM 1566 C CA . GLU A 1 193 ? -7.961 -6.268 0.328 1.00 98.31 193 GLU A CA 1
ATOM 1567 C C . GLU A 1 193 ? -8.749 -5.039 0.823 1.00 98.31 193 GLU A C 1
ATOM 1569 O O . GLU A 1 193 ? -8.160 -4.130 1.421 1.00 98.31 193 GLU A O 1
ATOM 1574 N N . PRO A 1 194 ? -10.068 -4.966 0.571 1.00 98.00 194 PRO A N 1
ATOM 1575 C CA . PRO A 1 194 ? -10.809 -3.723 0.721 1.00 98.00 194 PRO A CA 1
ATOM 1576 C C . PRO A 1 194 ? -10.992 -3.265 2.169 1.00 98.00 194 PRO A C 1
ATOM 1578 O O . PRO A 1 194 ? -11.029 -2.064 2.416 1.00 98.00 194 PRO A O 1
ATOM 1581 N N . ASN A 1 195 ? -11.100 -4.155 3.154 1.00 96.62 195 ASN A N 1
ATOM 1582 C CA . ASN A 1 195 ? -11.390 -3.727 4.525 1.00 96.62 195 ASN A CA 1
ATOM 1583 C C . ASN A 1 195 ? -10.143 -3.199 5.246 1.00 96.62 195 ASN A C 1
ATOM 1585 O O . ASN A 1 195 ? -10.246 -2.261 6.028 1.00 96.62 195 ASN A O 1
ATOM 1589 N N . THR A 1 196 ? -8.970 -3.768 4.986 1.00 96.00 196 THR A N 1
ATOM 1590 C CA . THR A 1 196 ? -7.689 -3.439 5.633 1.00 96.00 196 THR A CA 1
ATOM 1591 C C . THR A 1 196 ? -6.871 -2.426 4.833 1.00 96.00 196 THR A C 1
ATOM 1593 O O . THR A 1 196 ? -6.131 -1.634 5.422 1.00 96.00 196 THR A O 1
ATOM 1596 N N . GLY A 1 197 ? -7.023 -2.413 3.504 1.00 96.44 197 GLY A N 1
ATOM 1597 C CA . GLY A 1 197 ? -6.154 -1.659 2.599 1.00 96.44 197 GLY A CA 1
ATOM 1598 C C . GLY A 1 197 ? -4.810 -2.347 2.334 1.00 96.44 197 GLY A C 1
ATOM 1599 O O . GLY A 1 197 ? -3.877 -1.709 1.847 1.00 96.44 197 GLY A O 1
ATOM 1600 N N . ASN A 1 198 ? -4.677 -3.635 2.656 1.00 95.94 198 ASN A N 1
ATOM 1601 C CA . ASN A 1 198 ? -3.433 -4.368 2.448 1.00 95.94 198 ASN A CA 1
ATOM 1602 C C . ASN A 1 198 ? -3.234 -4.715 0.967 1.00 95.94 198 ASN A C 1
ATOM 1604 O O . ASN A 1 198 ? -4.120 -5.273 0.318 1.00 95.94 198 ASN A O 1
ATOM 1608 N N . LEU A 1 199 ? -2.047 -4.399 0.441 1.00 96.06 199 LEU A N 1
ATOM 1609 C CA . LEU A 1 199 ? -1.624 -4.784 -0.904 1.00 96.06 199 LEU A CA 1
ATOM 1610 C C . LEU A 1 199 ? -1.308 -6.282 -0.927 1.00 96.06 199 LEU A C 1
ATOM 1612 O O . LEU A 1 199 ? -0.395 -6.728 -0.238 1.00 96.06 199 LEU A O 1
ATOM 1616 N N . LEU A 1 200 ? -2.046 -7.041 -1.732 1.00 96.88 200 LEU A N 1
ATOM 1617 C CA . LEU A 1 200 ? -1.915 -8.495 -1.834 1.00 96.88 200 LEU A CA 1
ATOM 1618 C C . LEU A 1 200 ? -0.980 -8.907 -2.968 1.00 96.88 200 LEU A C 1
ATOM 1620 O O . LEU A 1 200 ? -0.165 -9.810 -2.815 1.00 96.88 200 LEU A O 1
ATOM 1624 N N . GLU A 1 201 ? -1.105 -8.243 -4.112 1.00 96.44 201 GLU A N 1
ATOM 1625 C CA . GLU A 1 201 ? -0.381 -8.579 -5.332 1.00 96.44 201 GLU A CA 1
ATOM 1626 C C . GLU A 1 201 ? -0.168 -7.322 -6.170 1.00 96.44 201 GLU A C 1
ATOM 1628 O O . GLU A 1 201 ? -0.965 -6.380 -6.125 1.00 96.44 201 GLU A O 1
ATOM 1633 N N . MET A 1 202 ? 0.913 -7.310 -6.943 1.00 95.75 202 MET A N 1
ATOM 1634 C CA . MET A 1 202 ? 1.199 -6.252 -7.892 1.00 95.75 202 MET A CA 1
ATOM 1635 C C . MET A 1 202 ? 1.899 -6.788 -9.138 1.00 95.75 202 MET A C 1
ATOM 1637 O O . MET A 1 202 ? 2.773 -7.652 -9.064 1.00 95.75 202 MET A O 1
ATOM 1641 N N . GLU A 1 203 ? 1.559 -6.198 -10.276 1.00 95.56 203 GLU A N 1
ATOM 1642 C CA . GLU A 1 203 ? 2.236 -6.376 -11.553 1.00 95.56 203 GLU A CA 1
ATOM 1643 C C . GLU A 1 203 ? 2.561 -5.002 -12.140 1.00 95.56 203 GLU A C 1
ATOM 1645 O O . GLU A 1 203 ? 1.781 -4.057 -12.046 1.00 95.56 203 GLU A O 1
ATOM 1650 N N . LEU A 1 204 ? 3.722 -4.890 -12.766 1.00 94.88 204 LEU A N 1
ATOM 1651 C CA . LEU A 1 204 ? 4.179 -3.727 -13.494 1.00 94.88 204 LEU A CA 1
ATOM 1652 C C . LEU A 1 204 ? 4.767 -4.193 -14.819 1.00 94.88 204 LEU A C 1
ATOM 1654 O O . LEU A 1 204 ? 5.556 -5.129 -14.872 1.00 94.88 204 LEU A O 1
ATOM 1658 N N . ARG A 1 205 ? 4.440 -3.487 -15.889 1.00 95.12 205 ARG A N 1
ATOM 1659 C CA . ARG A 1 205 ? 5.096 -3.581 -17.186 1.00 95.12 205 ARG A CA 1
ATOM 1660 C C . ARG A 1 205 ? 5.538 -2.196 -17.594 1.00 95.12 205 ARG A C 1
ATOM 1662 O O . ARG A 1 205 ? 4.835 -1.214 -17.353 1.00 95.12 205 ARG A O 1
ATOM 1669 N N . TRP A 1 206 ? 6.694 -2.118 -18.228 1.00 94.38 206 TRP A N 1
ATOM 1670 C CA . TRP A 1 206 ? 7.200 -0.873 -18.772 1.00 94.38 206 TRP A CA 1
ATOM 1671 C C . TRP A 1 206 ? 7.674 -1.061 -20.199 1.00 94.38 206 TRP A C 1
ATOM 1673 O O . TRP A 1 206 ? 8.239 -2.089 -20.581 1.00 94.38 206 TRP A O 1
ATOM 1683 N N . HIS A 1 207 ? 7.450 -0.017 -20.983 1.00 96.12 207 HIS A N 1
ATOM 1684 C CA . HIS A 1 207 ? 7.923 0.084 -22.347 1.00 96.12 207 HIS A CA 1
ATOM 1685 C C . HIS A 1 207 ? 8.648 1.411 -22.508 1.00 96.12 207 HIS A C 1
ATOM 1687 O O . HIS A 1 207 ? 8.013 2.459 -22.609 1.00 96.12 207 HIS A O 1
ATOM 1693 N N . ASN A 1 208 ? 9.976 1.347 -22.509 1.00 96.38 208 ASN A N 1
ATOM 1694 C CA . ASN A 1 208 ? 10.844 2.459 -22.853 1.00 96.38 208 ASN A CA 1
ATOM 1695 C C . ASN A 1 208 ? 11.088 2.473 -24.361 1.00 96.38 208 ASN A C 1
ATOM 1697 O O . ASN A 1 208 ? 11.427 1.445 -24.957 1.00 96.38 208 ASN A O 1
ATOM 1701 N N . PHE A 1 209 ? 10.962 3.640 -24.974 1.00 97.19 209 PHE A N 1
ATOM 1702 C CA . PHE A 1 209 ? 11.172 3.835 -26.400 1.00 97.19 209 PHE A CA 1
ATOM 1703 C C . PHE A 1 209 ? 11.822 5.188 -26.669 1.00 97.19 209 PHE A C 1
ATOM 1705 O O . PHE A 1 209 ? 11.563 6.173 -25.977 1.00 97.19 209 PHE A O 1
ATOM 1712 N N . PHE A 1 210 ? 12.668 5.228 -27.691 1.00 97.50 210 PHE A N 1
ATOM 1713 C CA . PHE A 1 210 ? 13.260 6.468 -28.164 1.00 97.50 210 PHE A CA 1
ATOM 1714 C C . PHE A 1 210 ? 12.216 7.307 -28.885 1.00 97.50 210 PHE A C 1
ATOM 1716 O O . PHE A 1 210 ? 11.371 6.767 -29.610 1.00 97.50 210 PHE A O 1
ATOM 1723 N N . VAL A 1 211 ? 12.320 8.622 -28.733 1.00 96.81 211 VAL A N 1
ATOM 1724 C CA . VAL A 1 211 ? 11.472 9.582 -29.438 1.00 96.81 211 VAL A CA 1
ATOM 1725 C C . VAL A 1 211 ? 12.301 10.573 -30.245 1.00 96.81 211 VAL A C 1
ATOM 1727 O O . VAL A 1 211 ? 13.462 10.828 -29.923 1.00 96.81 211 VAL A O 1
ATOM 1730 N N . ASP A 1 212 ? 11.715 11.086 -31.324 1.00 94.50 212 ASP A N 1
ATOM 1731 C CA . ASP A 1 212 ? 12.270 12.204 -32.087 1.00 94.50 212 ASP A CA 1
ATOM 1732 C C . ASP A 1 212 ? 11.935 13.557 -31.434 1.00 94.50 212 ASP A C 1
ATOM 1734 O O . ASP A 1 212 ? 11.258 13.623 -30.405 1.00 94.50 212 ASP A O 1
ATOM 1738 N N . ASP A 1 213 ? 12.400 14.646 -32.049 1.00 91.25 213 ASP A N 1
ATOM 1739 C CA . ASP A 1 213 ? 12.152 16.017 -31.582 1.00 91.25 213 ASP A CA 1
ATOM 1740 C C . ASP A 1 213 ? 10.654 16.396 -31.599 1.00 91.25 213 ASP A C 1
ATOM 1742 O O . ASP A 1 213 ? 10.245 17.347 -30.934 1.00 91.25 213 ASP A O 1
ATOM 1746 N N . GLU A 1 214 ? 9.819 15.652 -32.336 1.00 91.50 214 GLU A N 1
ATOM 1747 C CA . GLU A 1 214 ? 8.359 15.810 -32.368 1.00 91.50 214 GLU A CA 1
ATOM 1748 C C . GLU A 1 214 ? 7.648 14.927 -31.321 1.00 91.50 214 GLU A C 1
ATOM 1750 O O . GLU A 1 214 ? 6.418 14.945 -31.223 1.00 91.50 214 GLU A O 1
ATOM 1755 N N . GLY A 1 215 ? 8.397 14.142 -30.537 1.00 90.25 215 GLY A N 1
ATOM 1756 C CA . GLY A 1 215 ? 7.873 13.219 -29.533 1.00 90.25 215 GLY A CA 1
ATOM 1757 C C . GLY A 1 215 ? 7.315 11.912 -30.106 1.00 90.25 215 GLY A C 1
ATOM 1758 O O . GLY A 1 215 ? 6.661 11.155 -29.382 1.00 90.25 215 GLY A O 1
ATOM 1759 N N . LYS A 1 216 ? 7.544 11.614 -31.391 1.00 93.69 216 LYS A N 1
ATOM 1760 C CA . LYS A 1 216 ? 7.095 10.365 -32.015 1.00 93.69 216 LYS A CA 1
ATOM 1761 C C . LYS A 1 216 ? 8.068 9.241 -31.716 1.00 93.69 216 LYS A C 1
ATOM 1763 O O . LYS A 1 216 ? 9.283 9.402 -31.783 1.00 93.69 216 LYS A O 1
ATOM 1768 N N . LYS A 1 217 ? 7.512 8.063 -31.437 1.00 95.00 217 LYS A N 1
ATOM 1769 C CA . LYS A 1 217 ? 8.286 6.841 -31.225 1.00 95.00 217 LYS A CA 1
ATOM 1770 C C . LYS A 1 217 ? 9.124 6.506 -32.466 1.00 95.00 217 LYS A C 1
ATOM 1772 O O . LYS A 1 217 ? 8.565 6.308 -33.543 1.00 95.00 217 LYS A O 1
ATOM 1777 N N . ILE A 1 218 ? 10.433 6.352 -32.272 1.00 95.06 218 ILE A N 1
ATOM 1778 C CA . ILE A 1 218 ? 11.385 5.896 -33.294 1.00 95.06 218 ILE A CA 1
ATOM 1779 C C . ILE A 1 218 ? 11.579 4.379 -33.196 1.00 95.06 218 ILE A C 1
ATOM 1781 O O . ILE A 1 218 ? 11.300 3.645 -34.140 1.00 95.06 218 ILE A O 1
ATOM 1785 N N . SER A 1 219 ? 12.054 3.899 -32.045 1.00 95.88 219 SER A N 1
ATOM 1786 C CA . SER A 1 219 ? 12.366 2.487 -31.806 1.00 95.88 219 SER A CA 1
ATOM 1787 C C . SER A 1 219 ? 12.273 2.152 -30.319 1.00 95.88 219 SER A C 1
ATOM 1789 O O . SER A 1 219 ? 12.207 3.042 -29.470 1.00 95.88 219 SER A O 1
ATOM 1791 N N . ASP A 1 220 ? 12.267 0.863 -29.991 1.00 96.94 220 ASP A N 1
ATOM 1792 C CA . ASP A 1 220 ? 12.270 0.404 -28.601 1.00 96.94 220 ASP A CA 1
ATOM 1793 C C . ASP A 1 220 ? 13.648 0.617 -27.959 1.00 96.94 220 ASP A C 1
ATOM 1795 O O . ASP A 1 220 ? 14.675 0.512 -28.627 1.00 96.94 220 ASP A O 1
ATOM 1799 N N . ALA A 1 221 ? 13.657 0.932 -26.664 1.00 96.50 221 ALA A N 1
ATOM 1800 C CA . ALA A 1 221 ? 14.865 1.052 -25.847 1.00 96.50 221 ALA A CA 1
ATOM 1801 C C . ALA A 1 221 ? 14.931 -0.074 -24.806 1.00 96.50 221 ALA A C 1
ATOM 1803 O O . ALA A 1 221 ? 15.960 -0.730 -24.647 1.00 96.50 221 ALA A O 1
ATOM 1804 N N . GLN A 1 222 ? 13.811 -0.334 -24.125 1.00 95.94 222 GLN A N 1
ATOM 1805 C CA . GLN A 1 222 ? 13.673 -1.447 -23.192 1.00 95.94 222 GLN A CA 1
ATOM 1806 C C . GLN A 1 222 ? 12.210 -1.866 -23.076 1.00 95.94 222 GLN A C 1
ATOM 1808 O O . GLN A 1 222 ? 11.313 -1.026 -23.018 1.00 95.94 222 GLN A O 1
ATOM 1813 N N . ILE A 1 223 ? 11.977 -3.166 -22.953 1.00 96.56 223 ILE A N 1
ATOM 1814 C CA . ILE A 1 223 ? 10.697 -3.715 -22.508 1.00 96.56 223 ILE A CA 1
ATOM 1815 C C . ILE A 1 223 ? 10.977 -4.553 -21.272 1.00 96.56 223 ILE A C 1
ATOM 1817 O O . ILE A 1 223 ? 11.937 -5.322 -21.258 1.00 96.56 223 ILE A O 1
ATOM 1821 N N . GLY A 1 224 ? 10.155 -4.409 -20.243 1.00 94.69 224 GLY A N 1
ATOM 1822 C CA . GLY A 1 224 ? 10.299 -5.226 -19.053 1.00 94.69 224 GLY A CA 1
ATOM 1823 C C . GLY A 1 224 ? 9.028 -5.333 -18.237 1.00 94.69 224 GLY A C 1
ATOM 1824 O O . GLY A 1 224 ? 8.002 -4.709 -18.529 1.00 94.69 224 GLY A O 1
ATOM 1825 N N . SER A 1 225 ? 9.106 -6.182 -17.225 1.00 94.88 225 SER A N 1
ATOM 1826 C CA . SER A 1 225 ? 8.026 -6.433 -16.288 1.00 94.88 225 SER A CA 1
ATOM 1827 C C . SER A 1 225 ? 8.562 -6.749 -14.900 1.00 94.88 225 SER A C 1
ATOM 1829 O O . SER A 1 225 ? 9.695 -7.196 -14.748 1.00 94.88 225 SER A O 1
ATOM 1831 N N . ALA A 1 226 ? 7.742 -6.513 -13.885 1.00 93.75 226 ALA A N 1
ATOM 1832 C CA . ALA A 1 226 ? 7.960 -6.937 -12.517 1.00 93.75 226 ALA A CA 1
ATOM 1833 C C . ALA A 1 226 ? 6.626 -7.410 -11.942 1.00 93.75 226 ALA A C 1
ATOM 1835 O O . ALA A 1 226 ? 5.599 -6.775 -12.145 1.00 93.75 226 ALA A O 1
ATOM 1836 N N . SER A 1 227 ? 6.631 -8.522 -11.224 1.00 95.62 227 SER A N 1
ATOM 1837 C CA . SER A 1 227 ? 5.443 -9.079 -10.579 1.00 95.62 227 SER A CA 1
ATOM 1838 C C . SER A 1 227 ? 5.796 -9.584 -9.192 1.00 95.62 227 SER A C 1
ATOM 1840 O O . SER A 1 227 ? 6.917 -10.046 -8.956 1.00 95.62 227 SER A O 1
ATOM 1842 N N . SER A 1 228 ? 4.853 -9.465 -8.266 1.00 95.56 228 SER A N 1
ATOM 1843 C CA . SER A 1 228 ? 4.956 -10.050 -6.933 1.00 95.56 228 SER A CA 1
ATOM 1844 C C . SER A 1 228 ? 5.283 -11.539 -7.018 1.00 95.56 228 SER A C 1
ATOM 1846 O O . SER A 1 228 ? 4.759 -12.261 -7.866 1.00 95.56 228 SER A O 1
ATOM 1848 N N . THR A 1 229 ? 6.165 -12.023 -6.143 1.00 95.25 229 THR A N 1
ATOM 1849 C CA . THR A 1 229 ? 6.406 -13.467 -6.047 1.00 95.25 229 THR A CA 1
ATOM 1850 C C . THR A 1 229 ? 5.265 -14.166 -5.329 1.00 95.25 229 THR A C 1
ATOM 1852 O O . THR A 1 229 ? 4.612 -13.579 -4.474 1.00 95.25 229 THR A O 1
ATOM 1855 N N . GLU A 1 230 ? 5.082 -15.460 -5.601 1.00 94.81 230 GLU A N 1
ATOM 1856 C CA . GLU A 1 230 ? 4.141 -16.296 -4.840 1.00 94.81 230 GLU A CA 1
ATOM 1857 C C . GLU A 1 230 ? 4.407 -16.227 -3.332 1.00 94.81 230 GLU A C 1
ATOM 1859 O O . GLU A 1 230 ? 3.465 -16.174 -2.548 1.00 94.81 230 GLU A O 1
ATOM 1864 N N . PHE A 1 231 ? 5.685 -16.169 -2.934 1.00 93.25 231 PHE A N 1
ATOM 1865 C CA . PHE A 1 231 ? 6.080 -15.977 -1.541 1.00 93.25 231 PHE A CA 1
ATOM 1866 C C . PHE A 1 231 ? 5.486 -14.682 -0.975 1.00 93.25 231 PHE A C 1
ATOM 1868 O O . PHE A 1 231 ? 4.731 -14.742 -0.007 1.00 93.25 231 PHE A O 1
ATOM 1875 N N . PHE A 1 232 ? 5.744 -13.539 -1.620 1.00 94.25 232 PHE A N 1
ATOM 1876 C CA . PHE A 1 232 ? 5.184 -12.255 -1.201 1.00 94.25 232 PHE A CA 1
ATOM 1877 C C . PHE A 1 232 ? 3.654 -12.286 -1.154 1.00 94.25 232 PHE A C 1
ATOM 1879 O O . PHE A 1 232 ? 3.072 -11.944 -0.129 1.00 94.25 232 PHE A O 1
ATOM 1886 N N . THR A 1 233 ? 3.005 -12.741 -2.228 1.00 96.44 233 THR A N 1
ATOM 1887 C CA . THR A 1 233 ? 1.541 -12.776 -2.312 1.00 96.44 233 THR A CA 1
ATOM 1888 C C . THR A 1 233 ? 0.943 -13.638 -1.196 1.00 96.44 233 THR A C 1
ATOM 1890 O O . THR A 1 233 ? -0.022 -13.239 -0.546 1.00 96.44 233 THR A O 1
ATOM 1893 N N . SER A 1 234 ? 1.537 -14.802 -0.912 1.00 96.19 234 SER A N 1
ATOM 1894 C CA . SER A 1 234 ? 1.063 -15.697 0.150 1.00 96.19 234 SER A CA 1
ATOM 1895 C C . SER A 1 234 ? 1.207 -15.097 1.553 1.00 96.19 234 SER A C 1
ATOM 1897 O O . SER A 1 234 ? 0.270 -15.190 2.350 1.00 96.19 234 SER A O 1
ATOM 1899 N N . GLU A 1 235 ? 2.326 -14.423 1.832 1.00 95.50 235 GLU A N 1
ATOM 1900 C CA . GLU A 1 235 ? 2.552 -13.723 3.099 1.00 95.50 235 GLU A CA 1
ATOM 1901 C C . GLU A 1 235 ? 1.556 -12.569 3.263 1.00 95.50 235 GLU A C 1
ATOM 1903 O O . GLU A 1 235 ? 0.933 -12.440 4.316 1.00 95.50 235 GLU A O 1
ATOM 1908 N N . GLN A 1 236 ? 1.320 -11.774 2.214 1.00 95.94 236 GLN A N 1
ATOM 1909 C CA . GLN A 1 236 ? 0.381 -10.652 2.291 1.00 95.94 236 GLN A CA 1
ATOM 1910 C C . GLN A 1 236 ? -1.068 -11.091 2.482 1.00 95.94 236 GLN A C 1
ATOM 1912 O O . GLN A 1 236 ? -1.813 -10.461 3.232 1.00 95.94 236 GLN A O 1
ATOM 1917 N N . ILE A 1 237 ? -1.472 -12.208 1.876 1.00 97.44 237 ILE A N 1
ATOM 1918 C CA . ILE A 1 237 ? -2.790 -12.804 2.127 1.00 97.44 237 ILE A CA 1
ATOM 1919 C C . ILE A 1 237 ? -2.917 -13.243 3.591 1.00 97.44 237 ILE A C 1
ATOM 1921 O O . ILE A 1 237 ? -3.968 -13.041 4.205 1.00 97.44 237 ILE A O 1
ATOM 1925 N N . LEU A 1 238 ? -1.865 -13.828 4.175 1.00 96.62 238 LEU A N 1
ATOM 1926 C CA . LEU A 1 238 ? -1.862 -14.207 5.589 1.00 96.62 238 LEU A CA 1
ATOM 1927 C C . LEU A 1 238 ? -1.956 -12.973 6.500 1.00 96.62 238 LEU A C 1
ATOM 1929 O O . LEU A 1 238 ? -2.756 -12.970 7.439 1.00 96.62 238 LEU A O 1
ATOM 1933 N N . PHE A 1 239 ? -1.196 -11.917 6.201 1.00 95.06 239 PHE A N 1
ATOM 1934 C CA . PHE A 1 239 ? -1.265 -10.653 6.934 1.00 95.06 239 PHE A CA 1
ATOM 1935 C C . PHE A 1 239 ? -2.648 -10.008 6.838 1.00 95.06 239 PHE A C 1
ATOM 1937 O O . PHE A 1 239 ? -3.225 -9.665 7.866 1.00 95.06 239 PHE A O 1
ATOM 1944 N N . ALA A 1 240 ? -3.239 -9.933 5.643 1.00 96.75 240 ALA A N 1
ATOM 1945 C CA . ALA A 1 240 ? -4.586 -9.400 5.454 1.00 96.75 240 ALA A CA 1
ATOM 1946 C C . ALA A 1 240 ? -5.649 -10.182 6.238 1.00 96.75 240 ALA A C 1
ATOM 1948 O O . ALA A 1 240 ? -6.502 -9.574 6.880 1.00 96.75 240 ALA A O 1
ATOM 1949 N N . LYS A 1 241 ? -5.574 -11.520 6.281 1.00 97.69 241 LYS A N 1
ATOM 1950 C CA . LYS A 1 241 ? -6.472 -12.338 7.121 1.00 97.69 241 LYS A CA 1
ATOM 1951 C C . LYS A 1 241 ? -6.332 -12.012 8.605 1.00 97.69 241 LYS A C 1
ATOM 1953 O O . LYS A 1 241 ? -7.335 -11.836 9.292 1.00 97.69 241 LYS A O 1
ATOM 1958 N N . LYS A 1 242 ? -5.098 -11.889 9.092 1.00 96.25 242 LYS A N 1
ATOM 1959 C CA . LYS A 1 242 ? -4.827 -11.527 10.488 1.00 96.25 242 LYS A CA 1
ATOM 1960 C C . LYS A 1 242 ? -5.354 -10.129 10.823 1.00 96.25 242 LYS A C 1
ATOM 1962 O O . LYS A 1 242 ? -5.929 -9.934 11.893 1.00 96.25 242 LYS A O 1
ATOM 1967 N N . ASP A 1 243 ? -5.196 -9.171 9.916 1.00 95.25 243 ASP A N 1
ATOM 1968 C CA . ASP A 1 243 ? -5.700 -7.811 10.107 1.00 95.25 243 ASP A CA 1
ATOM 1969 C C . ASP A 1 243 ? -7.228 -7.746 10.042 1.00 95.25 243 ASP A C 1
ATOM 1971 O O . ASP A 1 243 ? -7.836 -7.012 10.817 1.00 95.25 243 ASP A O 1
ATOM 1975 N N . LEU A 1 244 ? -7.875 -8.561 9.205 1.00 96.44 244 LEU A N 1
ATOM 1976 C CA . LEU A 1 244 ? -9.331 -8.727 9.207 1.00 96.44 244 LEU A CA 1
ATOM 1977 C C . LEU A 1 244 ? -9.842 -9.254 10.554 1.00 96.44 244 LEU A C 1
ATOM 1979 O O . LEU A 1 244 ? -10.783 -8.695 11.121 1.00 96.44 244 LEU A O 1
ATOM 1983 N N . GLU A 1 245 ? -9.207 -10.294 11.099 1.00 96.31 245 GLU A N 1
ATOM 1984 C CA . GLU A 1 245 ? -9.539 -10.835 12.423 1.00 96.31 245 GLU A CA 1
ATOM 1985 C C . GLU A 1 245 ? -9.320 -9.796 13.530 1.00 96.31 245 GLU A C 1
ATOM 1987 O O . GLU A 1 245 ? -10.172 -9.628 14.409 1.00 96.31 245 GLU A O 1
ATOM 1992 N N . ARG A 1 246 ? -8.210 -9.051 13.465 1.00 94.88 246 ARG A N 1
ATOM 1993 C CA . ARG A 1 246 ? -7.915 -7.943 14.381 1.00 94.88 246 ARG A CA 1
ATOM 1994 C C . ARG A 1 246 ? -8.989 -6.861 14.288 1.00 94.88 246 ARG A C 1
ATOM 1996 O O . ARG A 1 246 ? -9.532 -6.453 15.313 1.00 94.88 246 ARG A O 1
ATOM 2003 N N . ASN A 1 247 ? -9.353 -6.439 13.082 1.00 94.00 247 ASN A N 1
ATOM 2004 C CA . ASN A 1 247 ? -10.389 -5.436 12.859 1.00 94.00 247 ASN A CA 1
ATOM 2005 C C . ASN A 1 247 ? -11.739 -5.907 13.410 1.00 94.00 247 ASN A C 1
ATOM 2007 O O . ASN A 1 247 ? -12.418 -5.139 14.087 1.00 94.00 247 ASN A O 1
ATOM 2011 N N . TYR A 1 248 ? -12.110 -7.172 13.206 1.00 95.25 248 TYR A N 1
ATOM 2012 C CA . TYR A 1 248 ? -13.321 -7.748 13.793 1.00 95.25 248 TYR A CA 1
ATOM 2013 C C . TYR A 1 248 ? -13.281 -7.751 15.331 1.00 95.25 248 TYR A C 1
ATOM 2015 O O . TYR A 1 248 ? -14.253 -7.369 15.993 1.00 95.25 248 TYR A O 1
ATOM 2023 N N . LEU A 1 249 ? -12.142 -8.121 15.922 1.00 95.88 249 LEU A N 1
ATOM 2024 C CA . LEU A 1 249 ? -11.948 -8.116 17.370 1.00 95.88 249 LEU A CA 1
ATOM 2025 C C . LEU A 1 249 ? -12.156 -6.713 17.965 1.00 95.88 249 LEU A C 1
ATOM 2027 O O . LEU A 1 249 ? -12.936 -6.556 18.908 1.00 95.88 249 LEU A O 1
ATOM 2031 N N . PHE A 1 250 ? -11.489 -5.700 17.410 1.00 95.38 250 PHE A N 1
ATOM 2032 C CA . PHE A 1 250 ? -11.502 -4.337 17.950 1.00 95.38 250 PHE A CA 1
ATOM 2033 C C . PHE A 1 250 ? -12.773 -3.553 17.612 1.00 95.38 250 PHE A C 1
ATOM 2035 O O . PHE A 1 250 ? -13.263 -2.804 18.460 1.00 95.38 250 PHE A O 1
ATOM 2042 N N . ASN A 1 251 ? -13.345 -3.743 16.421 1.00 93.50 251 ASN A N 1
ATOM 2043 C CA . ASN A 1 251 ? -14.523 -2.988 15.985 1.00 93.50 251 ASN A CA 1
ATOM 2044 C C . ASN A 1 251 ? -15.843 -3.621 16.422 1.00 93.50 251 ASN A C 1
ATOM 2046 O O . ASN A 1 251 ? -16.849 -2.917 16.531 1.00 93.50 251 ASN A O 1
ATOM 2050 N N . THR A 1 252 ? -15.864 -4.934 16.666 1.00 94.44 252 THR A N 1
ATOM 2051 C CA . THR A 1 252 ? -17.105 -5.672 16.928 1.00 94.44 252 THR A CA 1
ATOM 2052 C C . THR A 1 252 ? -17.063 -6.410 18.256 1.00 94.44 252 THR A C 1
ATOM 2054 O O . THR A 1 252 ? -17.888 -6.138 19.130 1.00 94.44 252 THR A O 1
ATOM 2057 N N . LEU A 1 253 ? -16.112 -7.328 18.442 1.00 96.94 253 LEU A N 1
ATOM 2058 C CA . LEU A 1 253 ? -16.168 -8.264 19.565 1.00 96.94 253 LEU A CA 1
ATOM 2059 C C . LEU A 1 253 ? -15.943 -7.580 20.923 1.00 96.94 253 LEU A C 1
ATOM 2061 O O . LEU A 1 253 ? -16.717 -7.796 21.856 1.00 96.94 253 LEU A O 1
ATOM 2065 N N . ILE A 1 254 ? -14.915 -6.736 21.047 1.00 96.44 254 ILE A N 1
ATOM 2066 C CA . ILE A 1 254 ? -14.626 -6.041 22.310 1.00 96.44 254 ILE A CA 1
ATOM 2067 C C . ILE A 1 254 ? -15.741 -5.045 22.679 1.00 96.44 254 ILE A C 1
ATOM 2069 O O . ILE A 1 254 ? -16.244 -5.139 23.803 1.00 96.44 254 ILE A O 1
ATOM 2073 N N . PRO A 1 255 ? -16.212 -4.158 21.776 1.00 96.50 255 PRO A N 1
ATOM 2074 C CA . PRO A 1 255 ? -17.375 -3.308 22.039 1.00 96.50 255 PRO A CA 1
ATOM 2075 C C . PRO A 1 255 ? -18.612 -4.089 22.490 1.00 96.50 255 PRO A C 1
ATOM 2077 O O . PRO A 1 255 ? -19.297 -3.679 23.429 1.00 96.50 255 PRO A O 1
ATOM 2080 N N . PHE A 1 256 ? -18.872 -5.243 21.866 1.00 97.38 256 PHE A N 1
ATOM 2081 C CA . PHE A 1 256 ? -19.971 -6.120 22.256 1.00 97.3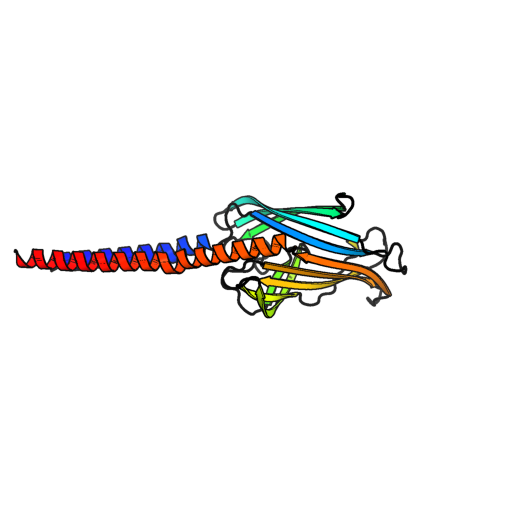8 256 PHE A CA 1
ATOM 2082 C C . PHE A 1 256 ? -19.825 -6.610 23.701 1.00 97.38 256 PHE A C 1
ATOM 2084 O O . PHE A 1 256 ? -20.779 -6.515 24.473 1.00 97.38 256 PHE A O 1
ATOM 2091 N N . PHE A 1 257 ? -18.640 -7.077 24.104 1.00 97.69 257 PHE A N 1
ATOM 2092 C CA . PHE A 1 257 ? -18.405 -7.492 25.489 1.00 97.69 257 PHE A CA 1
ATOM 2093 C C . PHE A 1 257 ? -18.521 -6.327 26.475 1.00 97.69 257 PHE A C 1
ATOM 2095 O O . PHE A 1 257 ? -19.128 -6.497 27.532 1.00 97.69 257 PHE A O 1
ATOM 2102 N N . ILE A 1 258 ? -18.012 -5.139 26.131 1.00 96.00 258 ILE A N 1
ATOM 2103 C CA . ILE A 1 258 ? -18.155 -3.939 26.968 1.00 96.00 258 ILE A CA 1
ATOM 2104 C C . ILE A 1 258 ? -19.643 -3.624 27.194 1.00 96.00 258 ILE A C 1
ATOM 2106 O O . ILE A 1 258 ? -20.071 -3.438 28.336 1.00 96.00 258 ILE A O 1
ATOM 2110 N N . ALA A 1 259 ? -20.455 -3.643 26.133 1.00 96.62 259 ALA A N 1
ATOM 2111 C CA . ALA A 1 259 ? -21.900 -3.438 26.223 1.00 96.62 259 ALA A CA 1
ATOM 2112 C C . ALA A 1 259 ? -22.604 -4.544 27.025 1.00 96.62 259 ALA A C 1
ATOM 2114 O O . ALA A 1 259 ? -23.452 -4.254 27.871 1.00 96.62 259 ALA A O 1
ATOM 2115 N N . PHE A 1 260 ? -22.229 -5.806 26.813 1.00 97.50 260 PHE A N 1
ATOM 2116 C CA . PHE A 1 260 ? -22.787 -6.944 27.537 1.00 97.50 260 PHE A CA 1
ATOM 2117 C C . PHE A 1 260 ? -22.549 -6.832 29.050 1.00 97.50 260 PHE A C 1
ATOM 2119 O O . PHE A 1 260 ? -23.498 -6.924 29.833 1.00 97.50 260 PHE A O 1
ATOM 2126 N N . PHE A 1 261 ? -21.308 -6.574 29.474 1.00 96.31 261 PHE A N 1
ATOM 2127 C CA . PHE A 1 261 ? -20.979 -6.414 30.893 1.00 96.31 261 PHE A CA 1
ATOM 2128 C C . PHE A 1 261 ? -21.640 -5.179 31.506 1.00 96.31 261 PHE A C 1
ATOM 2130 O O . PHE A 1 261 ? -22.064 -5.224 32.662 1.00 96.31 261 PHE A O 1
ATOM 2137 N N . PHE A 1 262 ? -21.799 -4.104 30.734 1.00 96.00 262 PHE A N 1
ATOM 2138 C CA . PHE A 1 262 ? -22.526 -2.919 31.174 1.00 96.00 262 PHE A CA 1
ATOM 2139 C C . PHE A 1 262 ? -24.010 -3.210 31.457 1.00 96.00 262 PHE A C 1
ATOM 2141 O O . PHE A 1 262 ? -24.533 -2.844 32.517 1.00 96.00 262 PHE A O 1
ATOM 2148 N N . ILE A 1 263 ? -24.690 -3.906 30.540 1.00 95.88 263 ILE A N 1
ATOM 2149 C CA . ILE A 1 263 ? -26.091 -4.311 30.713 1.00 95.88 263 ILE A CA 1
ATOM 2150 C C . ILE A 1 263 ? -26.218 -5.245 31.918 1.00 95.88 263 ILE A C 1
ATOM 2152 O O . ILE A 1 263 ? -27.071 -5.028 32.780 1.00 95.88 263 ILE A O 1
ATOM 2156 N N . LEU A 1 264 ? -25.340 -6.246 32.022 1.00 96.25 264 LEU A N 1
ATOM 2157 C CA . LEU A 1 264 ? -25.348 -7.198 33.129 1.00 96.25 264 LEU A CA 1
ATOM 2158 C C . LEU A 1 264 ? -25.155 -6.495 34.483 1.00 96.25 264 LEU A C 1
ATOM 2160 O O . LEU A 1 264 ? -25.923 -6.735 35.417 1.00 96.25 264 LEU A O 1
ATOM 2164 N N . GLY A 1 265 ? -24.190 -5.575 34.577 1.00 93.88 265 GLY A N 1
ATOM 2165 C CA . GLY A 1 265 ? -23.973 -4.756 35.770 1.00 93.88 265 GLY A CA 1
ATOM 2166 C C . GLY A 1 265 ? -25.192 -3.899 36.126 1.00 93.88 265 GLY A C 1
ATOM 2167 O O . GLY A 1 265 ? -25.562 -3.805 37.297 1.00 93.88 265 GLY A O 1
ATOM 2168 N N . SER A 1 266 ? -25.873 -3.345 35.118 1.00 92.94 266 SER A N 1
ATOM 2169 C CA . SER A 1 266 ? -27.075 -2.520 35.309 1.00 92.94 266 SER A CA 1
ATOM 2170 C C . SER A 1 266 ? -28.228 -3.336 35.893 1.00 92.94 266 SER A C 1
ATOM 2172 O O . SER A 1 266 ? -28.903 -2.885 36.820 1.00 92.94 266 SER A O 1
ATOM 2174 N N . VAL A 1 267 ? -28.427 -4.562 35.398 1.00 94.31 267 VAL A N 1
ATOM 2175 C CA . VAL A 1 267 ? -29.449 -5.490 35.905 1.00 94.31 267 VAL A CA 1
ATOM 2176 C C . VAL A 1 267 ? -29.162 -5.881 37.354 1.00 94.31 267 VAL A C 1
ATOM 2178 O O . VAL A 1 267 ? -30.068 -5.836 38.186 1.00 94.31 267 VAL A O 1
ATOM 2181 N N . ILE A 1 268 ? -27.910 -6.215 37.685 1.00 93.81 268 ILE A N 1
ATOM 2182 C CA . ILE A 1 268 ? -27.522 -6.580 39.056 1.00 93.81 268 ILE A CA 1
ATOM 2183 C C . ILE A 1 268 ? -27.781 -5.414 40.016 1.00 93.81 268 ILE A C 1
ATOM 2185 O O . ILE A 1 268 ? -28.412 -5.610 41.055 1.00 93.81 268 ILE A O 1
ATOM 2189 N N . LEU A 1 269 ? -27.360 -4.195 39.660 1.00 91.62 269 LEU A N 1
ATOM 2190 C CA . LEU A 1 269 ? -27.609 -3.002 40.475 1.00 91.62 269 LEU A CA 1
ATOM 2191 C C . LEU A 1 269 ? -29.102 -2.735 40.669 1.00 91.62 269 LEU A C 1
ATOM 2193 O O . LEU A 1 269 ? -29.521 -2.387 41.773 1.00 91.62 269 LEU A O 1
ATOM 2197 N N . PHE A 1 270 ? -29.912 -2.932 39.628 1.00 91.56 270 PHE A N 1
ATOM 2198 C CA . PHE A 1 270 ? -31.360 -2.786 39.719 1.00 91.56 270 PHE A CA 1
ATOM 2199 C C . PHE A 1 270 ? -31.982 -3.801 40.686 1.00 91.56 270 PHE A C 1
ATOM 2201 O O . PHE A 1 270 ? -32.754 -3.420 41.567 1.00 91.56 270 PHE A O 1
ATOM 2208 N N . VAL A 1 271 ? -31.615 -5.082 40.569 1.00 92.25 271 VAL A N 1
ATOM 2209 C CA . VAL A 1 271 ? -32.120 -6.154 41.443 1.00 92.25 271 VAL A CA 1
ATOM 2210 C C . VAL A 1 271 ? -31.704 -5.920 42.896 1.00 92.25 271 VAL A C 1
ATOM 2212 O O . VAL A 1 271 ? -32.550 -5.952 43.789 1.00 92.25 271 VAL A O 1
ATOM 2215 N N . VAL A 1 272 ? -30.425 -5.627 43.144 1.00 91.19 272 VAL A N 1
ATOM 2216 C CA . VAL A 1 272 ? -29.905 -5.352 44.493 1.00 91.19 272 VAL A CA 1
ATOM 2217 C C . VAL A 1 272 ? -30.546 -4.093 45.081 1.00 91.19 272 VAL A C 1
ATOM 2219 O O . VAL A 1 272 ? -30.955 -4.091 46.243 1.00 91.19 272 VAL A O 1
ATOM 2222 N N . GLY A 1 273 ? -30.693 -3.038 44.276 1.00 89.75 273 GLY A N 1
ATOM 2223 C CA . GLY A 1 273 ? -31.349 -1.798 44.682 1.00 89.75 273 GLY A CA 1
ATOM 2224 C C . GLY A 1 273 ? -32.811 -2.005 45.075 1.00 89.75 273 GLY A C 1
ATOM 2225 O O . GLY A 1 273 ? -33.256 -1.441 46.075 1.00 89.75 273 GLY A O 1
ATOM 2226 N N . LYS A 1 274 ? -33.541 -2.856 44.343 1.00 88.12 274 LYS A N 1
ATOM 2227 C CA . LYS A 1 274 ? -34.924 -3.220 44.668 1.00 88.12 274 LYS A CA 1
ATOM 2228 C C . LYS A 1 274 ? -35.013 -4.015 45.974 1.00 88.12 274 LYS A C 1
ATOM 2230 O O . LYS A 1 274 ? -35.756 -3.620 46.862 1.00 88.12 274 LYS A O 1
ATOM 2235 N N . ILE A 1 275 ? -34.197 -5.064 46.131 1.00 89.19 275 ILE A N 1
ATOM 2236 C CA . ILE A 1 275 ? -34.168 -5.887 47.356 1.00 89.19 275 ILE A CA 1
ATOM 2237 C C . ILE A 1 275 ? -33.831 -5.042 48.592 1.00 89.19 275 ILE A C 1
ATOM 2239 O O . ILE A 1 275 ? -34.384 -5.269 49.664 1.00 89.19 275 ILE A O 1
ATOM 2243 N N . SER A 1 276 ? -32.914 -4.081 48.458 1.00 83.12 276 SER A N 1
ATOM 2244 C CA . SER A 1 276 ? -32.562 -3.156 49.539 1.00 83.12 276 SER A CA 1
ATOM 2245 C C . SER A 1 276 ? -33.739 -2.253 49.919 1.00 83.12 276 SER A C 1
ATOM 2247 O O . SER A 1 276 ? -34.025 -2.089 51.101 1.00 83.12 276 SER A O 1
ATOM 2249 N N . SER A 1 277 ? -34.464 -1.734 48.922 1.00 79.81 277 SER A N 1
ATOM 2250 C CA . SER A 1 277 ? -35.643 -0.891 49.147 1.00 79.81 277 SER A CA 1
ATOM 2251 C C . SER A 1 277 ? -36.809 -1.636 49.796 1.00 79.81 277 SER A C 1
ATOM 2253 O O . SER A 1 277 ? -37.585 -0.997 50.492 1.00 79.81 277 SER A O 1
ATOM 2255 N N . ASP A 1 278 ? -36.948 -2.946 49.573 1.00 80.12 278 ASP A N 1
ATOM 2256 C CA . ASP A 1 278 ? -38.025 -3.755 50.165 1.00 80.12 278 ASP A CA 1
ATOM 2257 C C . ASP A 1 278 ? -37.759 -4.106 51.649 1.00 80.12 278 ASP A C 1
ATOM 2259 O O . ASP A 1 278 ? -38.656 -4.582 52.344 1.00 80.12 278 ASP A O 1
ATOM 2263 N N . LYS A 1 279 ? -36.527 -3.905 52.147 1.00 74.62 279 LYS A N 1
ATOM 2264 C CA . LYS A 1 279 ? -36.122 -4.204 53.538 1.00 74.62 279 LYS A CA 1
ATOM 2265 C C . LYS A 1 279 ? -36.147 -2.996 54.482 1.00 74.62 279 LYS A C 1
ATOM 2267 O O . LYS A 1 279 ? -35.966 -3.191 55.684 1.00 74.62 279 LYS A O 1
ATOM 2272 N N . THR A 1 280 ? -36.315 -1.786 53.954 1.00 63.12 280 THR A N 1
ATOM 2273 C CA . THR A 1 280 ? -36.408 -0.520 54.707 1.00 63.12 280 THR A CA 1
ATOM 2274 C C . THR A 1 280 ? -37.827 0.003 54.691 1.00 63.12 280 THR A C 1
ATOM 2276 O O . THR A 1 280 ? -38.314 0.3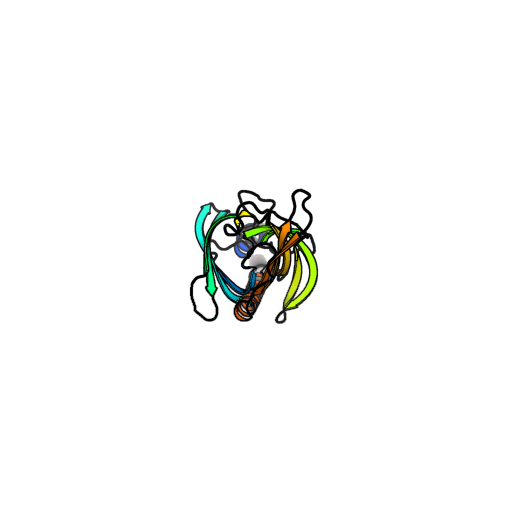91 55.773 1.00 63.12 280 THR A O 1
#

Secondary structure (DSSP, 8-state):
-HHHHHHHHHHHHHHHHHHHHIIIIIHHHHHSPPTT-EEEEEEEEEEEEBSSTTPPB---EEEEEEEEEEEEEE-SSSEEEEEEEEEEEETTT--EEEEEEEEEEEETTT-BBSS-TTSBSSPPSS--SS-EEEEETTTTEEEEEEEEEEEEETTEEEEEEEEPP-EEE-GGG-GGGTT-EEEEEEEEEEEE-TTT--EEEEEEEEEEEEE-TT--EEEEEEEEEEEE-HHHHHHHHHHHHHHHHHHHIIIIIHHHHHHHHHHHHHHHHHHHHHHHHTT-

Radius of gyration: 26.59 Å; chains: 1; bounding box: 63×34×88 Å

Foldseek 3Di:
DVVLVVVLVVLVVVLVVVVCCLVVPVLLQLLFADLFHKDKFKKKKKKFFAPDPPGDTDDIWIKMKIKIKTFPDDPDPFKTKIKIWIWIAGPPPRDTPDTDIDIFIAGRRLCAGPVDRQEHAFAHAQHDQAKGFYQDPVVRHTFIWHFDDWDDDPNAIWTKTKTDWDKDWPVVVCVVHPPWTKIKTKIKIWIARRRSRFTQWMKMWMWIFTADPVRDGDGTGMTMMMITDPVSNVVSVVVVVVSVVVSCCSVPVVSVVSVVVSVVVSVVSVVVVVVVVVVD